Protein AF-0000000070300207 (afdb_homodimer)

Solvent-accessible surface area (backbone atoms only — not comparable to full-atom values): 14681 Å² total; per-residue (Å²): 103,56,65,56,6,30,49,35,5,39,51,18,40,77,71,61,22,46,56,29,7,9,27,32,30,42,92,91,35,78,63,22,69,35,36,18,32,28,73,74,64,21,22,52,63,33,38,12,57,45,43,19,50,44,46,29,17,56,74,70,70,31,36,67,38,61,75,24,34,37,25,26,23,39,48,69,39,56,27,41,45,35,38,40,59,56,20,41,45,52,34,38,36,20,20,29,48,59,66,60,39,40,76,73,62,38,60,44,59,60,53,50,51,44,72,71,40,58,65,90,71,32,93,50,52,60,45,80,48,63,37,79,65,27,45,51,23,55,49,53,50,70,66,46,83,83,68,82,86,115,102,56,66,56,6,32,51,34,5,39,50,17,40,74,71,62,21,46,55,28,7,8,27,32,31,42,92,90,34,79,63,23,70,36,36,18,30,27,73,73,64,20,21,50,61,32,38,12,56,46,43,20,50,44,45,28,16,56,72,70,70,31,36,67,40,61,75,23,35,37,23,26,24,38,51,69,39,55,27,42,44,35,39,41,59,57,20,40,43,52,33,38,35,20,19,28,47,58,66,61,40,39,75,73,62,38,62,45,59,58,52,50,52,45,73,71,40,59,66,90,71,33,92,50,52,61,44,79,49,64,37,80,66,27,47,50,22,54,51,52,49,69,68,46,84,84,69,82,88,116

Foldseek 3Di:
DQVLQQVQLVVQVVVVFHNKWKFKDAPRHTQFIHAACCPVVVNVLRHRLSVRLVSSCVSVVHLAPARMEMEMAEDDAPSSVVSCVSNVHDYYHYHHYQVVCVVVPHNSVLVVVQVVDDQPPHPDHDDDDDPVVVCVVVVVVVPDDPDDDD/DQVLQQVQLVVQVVVVFHNKWKFKDAPRHTQFIHAACCPVVVNVLRGRLSVRLVSSCVSVVHLAPARMEMEMAEDDAPSSVVSCVSNVHDYYHYHHYQVRCVVVPHNSVLVVVQVVDDQPPHPDHDDDDDPVVVCVVVVVVVPDDPDDDD

Sequence (300 aa):
MMREAIRLADESVANGGGPFGAVIVKDGEIIAATSNRVTLDNDPTAHAEVNCIRMACKRLGTFDLSGCTIYTSCEPCPMCLGAIYWARIDRIFYGNNRQDAADIGFDDDFIYQELARPMDNRSTPIIPILQDEALHSFRLWTEKTDKTKYMMREAIRLADESVANGGGPFGAVIVKDGEIIAATSNRVTLDNDPTAHAEVNCIRMACKRLGTFDLSGCTIYTSCEPCPMCLGAIYWARIDRIFYGNNRQDAADIGFDDDFIYQELARPMDNRSTPIIPILQDEALHSFRLWTEKTDKTKY

Organism: Porphyromonas gingivalis (strain ATCC BAA-308 / W83) (NCBI:txid242619)

Secondary structure (DSSP, 8-state):
-HHHHHHHHHHHHHTTS-S-EEEEEETTEEEEEEE--HHHHT-TT--HHHHHHHHHHHHHT-S--TTEEEEEEEPPPHHHHHHHHHHT-SEEEEEE-HHHHHHTT--HHHHHHHHHS-GGGSSS-EEE--HHHHHHHHHHHHH-SS----/-HHHHHHHHHHHHHTTS-S-EEEEEETTEEEEEEE--HHHHT-TT--HHHHHHHHHHHHHT-S--TTEEEEEEEPPPHHHHHHHHHHT--EEEEEE-HHHHHHTT--HHHHHHHHHS-GGGSSS-EEE--HHHHHHHHHHHHH-SS----

Radius of gyration: 18.3 Å; Cα contacts (8 Å, |Δi|>4): 719; chains: 2; bounding box: 42×49×38 Å

pLDDT: mean 97.19, std 2.87, range [84.25, 99.0]

Nearest PDB structures (foldseek):
  1tiy-assembly1_A  TM=9.773E-01  e=4.570E-21  Bacillus subtilis
  2a8n-assembly1_A  TM=8.110E-01  e=1.091E-12  Agrobacterium tumefaciens
  2a8n-assembly1_B  TM=7.945E-01  e=1.021E-12  Agrobacterium tumefaciens
  2b3j-assembly2_D  TM=6.799E-01  e=7.322E-13  Staphylococcus aureus subsp. aureus Mu50
  7cph-assembly1_A  TM=6.737E-01  e=1.091E-12  Bacillus subtilis subsp. subtilis str. 168

InterPro domains:
  IPR002125 Cytidine and deoxycytidylate deaminase domain [PF00383] (1-95)
  IPR002125 Cytidine and deoxycytidylate deaminase domain [PS51747] (1-119)
  IPR016193 Cytidine deaminase-like [SSF53927] (1-146)

Structure (mmCIF, N/CA/C/O backbone):
data_AF-0000000070300207-model_v1
#
loop_
_entity.id
_entity.type
_entity.pdbx_description
1 polymer 'Cytidine/deoxycytidylate deaminase family protein'
#
loop_
_atom_site.group_PDB
_atom_site.id
_atom_site.type_symbol
_atom_site.label_atom_id
_atom_site.label_alt_id
_atom_site.label_comp_id
_atom_site.label_asym_id
_atom_site.label_entity_id
_atom_site.label_seq_id
_atom_site.pdbx_PDB_ins_code
_atom_site.Cartn_x
_atom_site.Cartn_y
_atom_site.Cartn_z
_atom_site.occupancy
_atom_site.B_iso_or_equiv
_atom_site.auth_seq_id
_atom_site.auth_comp_id
_atom_site.auth_asym_id
_atom_site.auth_atom_id
_atom_site.pdbx_PDB_model_num
ATOM 1 N N . MET A 1 1 ? 8.188 -21.609 -7.754 1 97.44 1 MET A N 1
ATOM 2 C CA . MET A 1 1 ? 7.863 -20.438 -6.941 1 97.44 1 MET A CA 1
ATOM 3 C C . MET A 1 1 ? 6.52 -19.859 -7.359 1 97.44 1 MET A C 1
ATOM 5 O O . MET A 1 1 ? 5.621 -19.703 -6.531 1 97.44 1 MET A O 1
ATOM 9 N N . MET A 1 2 ? 6.301 -19.703 -8.711 1 98.69 2 MET A N 1
ATOM 10 C CA . MET A 1 2 ? 5.023 -19.172 -9.18 1 98.69 2 MET A CA 1
ATOM 11 C C . MET A 1 2 ? 3.893 -20.156 -8.883 1 98.69 2 MET A C 1
ATOM 13 O O . MET A 1 2 ? 2.801 -19.75 -8.477 1 98.69 2 MET A O 1
ATOM 17 N N . ARG A 1 3 ? 4.133 -21.375 -9.008 1 98.81 3 ARG A N 1
ATOM 18 C CA . ARG A 1 3 ? 3.098 -22.375 -8.727 1 98.81 3 ARG A CA 1
ATOM 19 C C . ARG A 1 3 ? 2.707 -22.359 -7.254 1 98.81 3 ARG A C 1
ATOM 21 O O . ARG A 1 3 ? 1.547 -22.594 -6.914 1 98.81 3 ARG A O 1
ATOM 28 N N . GLU A 1 4 ? 3.666 -22.062 -6.398 1 98.88 4 GLU A N 1
ATOM 29 C CA . GLU A 1 4 ? 3.338 -21.906 -4.988 1 98.88 4 GLU A CA 1
ATOM 30 C C . GLU A 1 4 ? 2.43 -20.688 -4.77 1 98.88 4 GLU A C 1
ATOM 32 O O . GLU A 1 4 ? 1.479 -20.766 -3.986 1 98.88 4 GLU A O 1
ATOM 37 N N . ALA A 1 5 ? 2.709 -19.562 -5.406 1 98.94 5 ALA A N 1
ATOM 38 C CA . ALA A 1 5 ? 1.847 -18.391 -5.324 1 98.94 5 ALA A CA 1
ATOM 39 C C . ALA A 1 5 ? 0.437 -18.703 -5.812 1 98.94 5 ALA A C 1
ATOM 41 O O . ALA A 1 5 ? -0.548 -18.281 -5.203 1 98.94 5 ALA A O 1
ATOM 42 N N . ILE A 1 6 ? 0.348 -19.469 -6.922 1 98.94 6 ILE A N 1
ATOM 43 C CA . ILE A 1 6 ? -0.941 -19.859 -7.488 1 98.94 6 ILE A CA 1
ATOM 44 C C . ILE A 1 6 ? -1.689 -20.75 -6.512 1 98.94 6 ILE A C 1
ATOM 46 O O . ILE A 1 6 ? -2.887 -20.578 -6.281 1 98.94 6 ILE A O 1
ATOM 50 N N . ARG A 1 7 ? -0.975 -21.703 -5.941 1 98.88 7 ARG A N 1
ATOM 51 C CA . ARG A 1 7 ? -1.585 -22.578 -4.949 1 98.88 7 ARG A CA 1
ATOM 52 C C . ARG A 1 7 ? -2.16 -21.781 -3.785 1 98.88 7 ARG A C 1
ATOM 54 O O . ARG A 1 7 ? -3.273 -22.047 -3.33 1 98.88 7 ARG A O 1
ATOM 61 N N . LEU A 1 8 ? -1.44 -20.844 -3.277 1 98.94 8 LEU A N 1
ATOM 62 C CA . LEU A 1 8 ? -1.883 -20 -2.176 1 98.94 8 LEU A CA 1
ATOM 63 C C . LEU A 1 8 ? -3.115 -19.188 -2.57 1 98.94 8 LEU A C 1
ATOM 65 O O . LEU A 1 8 ? -4.02 -18.984 -1.754 1 98.94 8 LEU A O 1
ATOM 69 N N . ALA A 1 9 ? -3.137 -18.688 -3.803 1 98.94 9 ALA A N 1
ATOM 70 C CA . ALA A 1 9 ? -4.305 -17.969 -4.309 1 98.94 9 ALA A CA 1
ATOM 71 C C . ALA A 1 9 ? -5.539 -18.875 -4.309 1 98.94 9 ALA A C 1
ATOM 73 O O . ALA A 1 9 ? -6.625 -18.453 -3.906 1 98.94 9 ALA A O 1
ATOM 74 N N . ASP A 1 10 ? -5.324 -20.125 -4.762 1 98.81 10 ASP A N 1
ATOM 75 C CA . ASP A 1 10 ? -6.414 -21.094 -4.766 1 98.81 10 ASP A CA 1
ATOM 76 C C . ASP A 1 10 ? -6.934 -21.344 -3.352 1 98.81 10 ASP A C 1
ATOM 78 O O . ASP A 1 10 ? -8.141 -21.312 -3.117 1 98.81 10 ASP A O 1
ATOM 82 N N . GLU A 1 11 ? -6.031 -21.562 -2.455 1 98.81 11 GLU A N 1
ATOM 83 C CA . GLU A 1 11 ? -6.383 -21.828 -1.063 1 98.81 11 GLU A CA 1
ATOM 84 C C . GLU A 1 11 ? -7.078 -20.625 -0.434 1 98.81 11 GLU A C 1
ATOM 86 O O . GLU A 1 11 ? -7.969 -20.781 0.403 1 98.81 11 GLU A O 1
ATOM 91 N N . SER A 1 12 ? -6.633 -19.453 -0.785 1 98.75 12 SER A N 1
ATOM 92 C CA . SER A 1 12 ? -7.242 -18.219 -0.279 1 98.75 12 SER A CA 1
ATOM 93 C C . SER A 1 12 ? -8.734 -18.172 -0.59 1 98.75 12 SER A C 1
ATOM 95 O O . SER A 1 12 ? -9.547 -17.859 0.282 1 98.75 12 SER A O 1
ATOM 97 N N . VAL A 1 13 ? -9.102 -18.5 -1.811 1 98.44 13 VAL A N 1
ATOM 98 C CA . VAL A 1 13 ? -10.5 -18.516 -2.223 1 98.44 13 VAL A CA 1
ATOM 99 C C . VAL A 1 13 ? -11.281 -19.5 -1.362 1 98.44 13 VAL A C 1
ATOM 101 O O . VAL A 1 13 ? -12.367 -19.188 -0.862 1 98.44 13 VAL A O 1
ATOM 104 N N . ALA A 1 14 ? -10.695 -20.609 -1.181 1 97.56 14 ALA A N 1
ATOM 105 C CA . ALA A 1 14 ? -11.344 -21.656 -0.408 1 97.56 14 ALA A CA 1
ATOM 106 C C . ALA A 1 14 ? -11.547 -21.234 1.041 1 97.56 14 ALA A C 1
ATOM 108 O O . ALA A 1 14 ? -12.508 -21.656 1.689 1 97.56 14 ALA A O 1
ATOM 109 N N . ASN A 1 15 ? -10.766 -20.344 1.547 1 97.56 15 ASN A N 1
ATOM 110 C CA . ASN A 1 15 ? -10.766 -20 2.963 1 97.56 15 ASN A CA 1
ATOM 111 C C . ASN A 1 15 ? -11.359 -18.609 3.203 1 97.56 15 ASN A C 1
ATOM 113 O O . ASN A 1 15 ? -11.188 -18.031 4.277 1 97.56 15 ASN A O 1
ATOM 117 N N . GLY A 1 16 ? -11.961 -18.047 2.18 1 97.25 16 GLY A N 1
ATOM 118 C CA . GLY A 1 16 ? -12.727 -16.828 2.391 1 97.25 16 GLY A CA 1
ATOM 119 C C . GLY A 1 16 ? -11.992 -15.578 1.966 1 97.25 16 GLY A C 1
ATOM 120 O O . GLY A 1 16 ? -12.508 -14.469 2.127 1 97.25 16 GLY A O 1
ATOM 121 N N . GLY A 1 17 ? -10.789 -15.734 1.421 1 98.06 17 GLY A N 1
ATOM 122 C CA . GLY A 1 17 ? -10.023 -14.594 0.946 1 98.06 17 GLY A CA 1
ATOM 123 C C . GLY A 1 17 ? -10.141 -14.375 -0.551 1 98.06 17 GLY A C 1
ATOM 124 O O . GLY A 1 17 ? -10.828 -15.133 -1.241 1 98.06 17 GLY A O 1
ATOM 125 N N . GLY A 1 18 ? -9.57 -13.305 -1.059 1 98.19 18 GLY A N 1
ATOM 126 C CA . GLY A 1 18 ? -9.5 -13.055 -2.49 1 98.19 18 GLY A CA 1
ATOM 127 C C . GLY A 1 18 ? -8.547 -13.984 -3.211 1 98.19 18 GLY A C 1
ATOM 128 O O . GLY A 1 18 ? -7.688 -14.609 -2.582 1 98.19 18 GLY A O 1
ATOM 129 N N . PRO A 1 19 ? -8.664 -14.055 -4.512 1 98.81 19 PRO A N 1
ATOM 130 C CA . PRO A 1 19 ? -7.926 -15.039 -5.305 1 98.81 19 PRO A CA 1
ATOM 131 C C . PRO A 1 19 ? -6.516 -14.578 -5.664 1 98.81 19 PRO A C 1
ATOM 133 O O . PRO A 1 19 ? -6.152 -14.555 -6.844 1 98.81 19 PRO A O 1
ATOM 136 N N . PHE A 1 20 ? -5.73 -14.266 -4.734 1 98.94 20 PHE A N 1
ATOM 137 C CA . PHE A 1 20 ? -4.387 -13.742 -4.961 1 98.94 20 PHE A CA 1
ATOM 138 C C . PHE A 1 20 ? -3.398 -14.344 -3.969 1 98.94 20 PHE A C 1
ATOM 140 O O . PHE A 1 20 ? -3.713 -14.5 -2.785 1 98.94 20 PHE A O 1
ATOM 147 N N . GLY A 1 21 ? -2.256 -14.734 -4.402 1 98.94 21 GLY A N 1
ATOM 148 C CA . GLY A 1 21 ? -1.148 -15.242 -3.609 1 98.94 21 GLY A CA 1
ATOM 149 C C . GLY A 1 21 ? 0.194 -14.672 -4.027 1 98.94 21 GLY A C 1
ATOM 150 O O . GLY A 1 21 ? 0.344 -14.18 -5.148 1 98.94 21 GLY A O 1
ATOM 151 N N . ALA A 1 22 ? 1.179 -14.695 -3.107 1 99 22 ALA A N 1
ATOM 152 C CA . ALA A 1 22 ? 2.512 -14.164 -3.385 1 99 22 ALA A CA 1
ATOM 153 C C . ALA A 1 22 ? 3.578 -14.93 -2.605 1 99 22 ALA A C 1
ATOM 155 O O . ALA A 1 22 ? 3.309 -15.453 -1.522 1 99 22 ALA A O 1
ATOM 156 N N . VAL A 1 23 ? 4.75 -14.969 -3.131 1 98.94 23 VAL A N 1
ATOM 157 C CA . VAL A 1 23 ? 5.93 -15.602 -2.549 1 98.94 23 VAL A CA 1
ATOM 158 C C . VAL A 1 23 ? 7.145 -14.695 -2.73 1 98.94 23 VAL A C 1
ATOM 160 O O . VAL A 1 23 ? 7.371 -14.164 -3.816 1 98.94 23 VAL A O 1
ATOM 163 N N . ILE A 1 24 ? 7.875 -14.453 -1.729 1 99 24 ILE A N 1
ATOM 164 C CA . ILE A 1 24 ? 9.141 -13.734 -1.814 1 99 24 ILE A CA 1
ATOM 165 C C . ILE A 1 24 ? 10.297 -14.695 -1.584 1 99 24 ILE A C 1
ATOM 167 O O . ILE A 1 24 ? 10.289 -15.477 -0.625 1 99 24 ILE A O 1
ATOM 171 N N . VAL A 1 25 ? 11.25 -14.641 -2.475 1 98.94 25 VAL A N 1
ATOM 172 C CA . VAL A 1 25 ? 12.383 -15.562 -2.49 1 98.94 25 VAL A CA 1
ATOM 173 C C . VAL A 1 25 ? 13.688 -14.781 -2.4 1 98.94 25 VAL A C 1
ATOM 175 O O . VAL A 1 25 ? 13.82 -13.711 -2.996 1 98.94 25 VAL A O 1
ATOM 178 N N . LYS A 1 26 ? 14.625 -15.297 -1.646 1 98.69 26 LYS A N 1
ATOM 179 C CA . LYS A 1 26 ? 15.992 -14.805 -1.567 1 98.69 26 LYS A CA 1
ATOM 180 C C . LYS A 1 26 ? 17 -15.945 -1.664 1 98.69 26 LYS A C 1
ATOM 182 O O . LYS A 1 26 ? 16.906 -16.922 -0.924 1 98.69 26 LYS A O 1
ATOM 187 N N . ASP A 1 27 ? 17.922 -15.852 -2.578 1 97.38 27 ASP A N 1
ATOM 188 C CA . ASP A 1 27 ? 18.969 -16.859 -2.756 1 97.38 27 ASP A CA 1
ATOM 189 C C . ASP A 1 27 ? 18.375 -18.25 -2.914 1 97.38 27 ASP A C 1
ATOM 191 O O . ASP A 1 27 ? 18.828 -19.203 -2.281 1 97.38 27 ASP A O 1
ATOM 195 N N . GLY A 1 28 ? 17.266 -18.297 -3.613 1 96.88 28 GLY A N 1
ATOM 196 C CA . GLY A 1 28 ? 16.656 -19.578 -3.969 1 96.88 28 GLY A CA 1
ATOM 197 C C . GLY A 1 28 ? 15.758 -20.125 -2.875 1 96.88 28 GLY A C 1
ATOM 198 O O . GLY A 1 28 ? 15.141 -21.188 -3.051 1 96.88 28 GLY A O 1
ATOM 199 N N . GLU A 1 29 ? 15.633 -19.375 -1.794 1 98.38 29 GLU A N 1
ATOM 200 C CA . GLU A 1 29 ? 14.82 -19.844 -0.672 1 98.38 29 GLU A CA 1
ATOM 201 C C . GLU A 1 29 ? 13.586 -18.953 -0.478 1 98.38 29 GLU A C 1
ATOM 203 O O . GLU A 1 29 ? 13.664 -17.734 -0.599 1 98.38 29 GLU A O 1
ATOM 208 N N . ILE A 1 30 ? 12.539 -19.656 -0.127 1 98.81 30 ILE A N 1
ATOM 209 C CA . ILE A 1 30 ? 11.32 -18.906 0.187 1 98.81 30 ILE A CA 1
ATOM 210 C C . ILE A 1 30 ? 11.477 -18.203 1.534 1 98.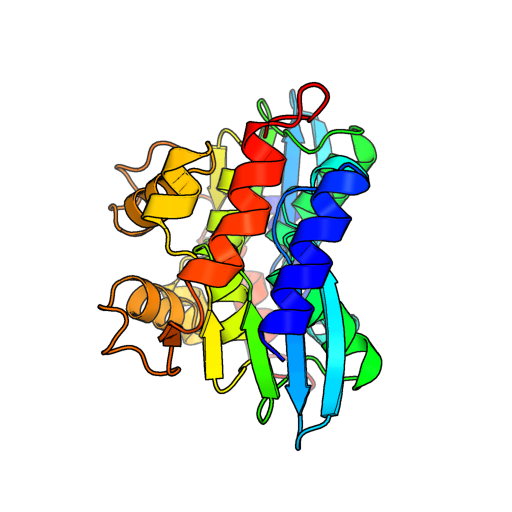81 30 ILE A C 1
ATOM 212 O O . ILE A 1 30 ? 11.711 -18.859 2.555 1 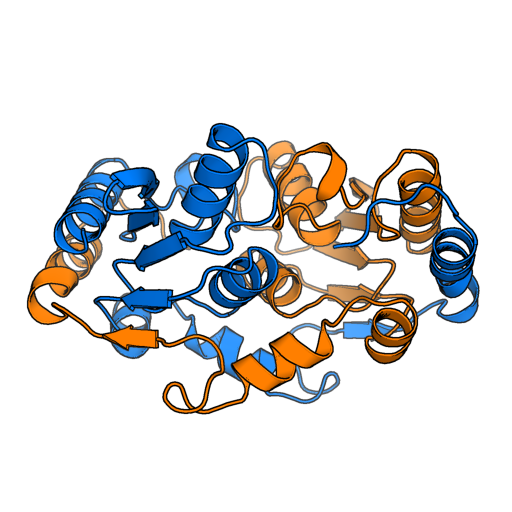98.81 30 ILE A O 1
ATOM 216 N N . ILE A 1 31 ? 11.336 -16.906 1.554 1 98.88 31 ILE A N 1
ATOM 217 C CA . ILE A 1 31 ? 11.406 -16.109 2.771 1 98.88 31 ILE A CA 1
ATOM 218 C C . ILE A 1 31 ? 10.008 -15.922 3.35 1 98.88 31 ILE A C 1
ATOM 220 O O . ILE A 1 31 ? 9.828 -15.945 4.566 1 98.88 31 ILE A O 1
ATOM 224 N N . ALA A 1 32 ? 9.055 -15.758 2.498 1 98.94 32 ALA A N 1
ATOM 225 C CA . ALA A 1 32 ? 7.66 -15.539 2.885 1 98.94 32 ALA A CA 1
ATOM 226 C C . ALA A 1 32 ? 6.707 -16.031 1.798 1 98.94 32 ALA A C 1
ATOM 228 O O . ALA A 1 32 ? 7.043 -16 0.611 1 98.94 32 ALA A O 1
ATOM 229 N N . ALA A 1 33 ? 5.617 -16.469 2.139 1 98.94 33 ALA A N 1
ATOM 230 C CA . ALA A 1 33 ? 4.555 -16.953 1.265 1 98.94 33 ALA A CA 1
ATOM 231 C C . ALA A 1 33 ? 3.188 -16.797 1.924 1 98.94 33 ALA A C 1
ATOM 233 O O . ALA A 1 33 ? 2.967 -17.281 3.035 1 98.94 33 ALA A O 1
ATOM 234 N N . THR A 1 34 ? 2.336 -16.047 1.325 1 98.88 34 THR A N 1
ATOM 235 C CA . THR A 1 34 ? 1.017 -15.82 1.905 1 98.88 34 THR A CA 1
ATOM 236 C C . THR A 1 34 ? 0.036 -15.336 0.843 1 98.88 34 THR A C 1
ATOM 238 O O . THR A 1 34 ? 0.348 -15.344 -0.35 1 98.88 34 THR A O 1
ATOM 241 N N . SER A 1 35 ? -1.191 -15.086 1.254 1 98.88 35 SER A N 1
ATOM 242 C CA . SER A 1 35 ? -2.25 -14.734 0.315 1 98.88 35 SER A CA 1
ATOM 243 C C . SER A 1 35 ? -3.018 -13.5 0.786 1 98.88 35 SER A C 1
ATOM 245 O O . SER A 1 35 ? -2.689 -12.914 1.821 1 98.88 35 SER A O 1
ATOM 247 N N . ASN A 1 36 ? -3.932 -13.062 -0.093 1 98.81 36 ASN A N 1
ATOM 248 C CA . ASN A 1 36 ? -4.848 -11.961 0.181 1 98.81 36 ASN A CA 1
ATOM 249 C C . ASN A 1 36 ? -5.715 -12.242 1.405 1 98.81 36 ASN A C 1
ATOM 251 O O . ASN A 1 36 ? -6.199 -13.359 1.583 1 98.81 36 ASN A O 1
ATOM 255 N N . ARG A 1 37 ? -5.902 -11.227 2.248 1 98.75 37 ARG A N 1
ATOM 256 C CA . ARG A 1 37 ? -6.703 -11.398 3.453 1 98.75 37 ARG A CA 1
ATOM 257 C C . ARG A 1 37 ? -7.586 -10.188 3.705 1 98.75 37 ARG A C 1
ATOM 259 O O . ARG A 1 37 ? -7.949 -9.898 4.848 1 98.75 37 ARG A O 1
ATOM 266 N N . VAL A 1 38 ? -7.953 -9.414 2.742 1 98.69 38 VAL A N 1
ATOM 267 C CA . VAL A 1 38 ? -8.695 -8.164 2.848 1 98.69 38 VAL A CA 1
ATOM 268 C C . VAL A 1 38 ? -9.977 -8.391 3.65 1 98.69 38 VAL A C 1
ATOM 270 O O . VAL A 1 38 ? -10.203 -7.727 4.664 1 98.69 38 VAL A O 1
ATOM 273 N N . THR A 1 39 ? -10.805 -9.367 3.283 1 98.06 39 THR A N 1
ATOM 274 C CA . THR A 1 39 ? -12.102 -9.594 3.92 1 98.06 39 THR A CA 1
ATOM 275 C C . THR A 1 39 ? -11.93 -10.297 5.266 1 98.06 39 THR A C 1
ATOM 277 O O . THR A 1 39 ? -12.703 -10.055 6.199 1 98.06 39 THR A O 1
ATOM 280 N N . LEU A 1 40 ? -10.914 -11.094 5.371 1 98.12 40 LEU A N 1
ATOM 281 C CA . LEU A 1 40 ? -10.688 -11.852 6.598 1 98.12 40 LEU A CA 1
ATOM 282 C C . LEU A 1 40 ? -10.203 -10.945 7.723 1 98.12 40 LEU A C 1
ATOM 284 O O . LEU A 1 40 ? -10.578 -11.133 8.883 1 98.12 40 LEU A O 1
ATOM 288 N N . ASP A 1 41 ? -9.398 -9.93 7.379 1 98.44 41 ASP A N 1
ATOM 289 C CA . ASP A 1 41 ? -8.773 -9.086 8.391 1 98.44 41 ASP A CA 1
ATOM 290 C C . ASP A 1 41 ? -9.445 -7.723 8.461 1 98.44 41 ASP A C 1
ATOM 292 O O . ASP A 1 41 ? -9.062 -6.875 9.273 1 98.44 41 ASP A O 1
ATOM 296 N N . ASN A 1 42 ? -10.469 -7.496 7.629 1 98.44 42 ASN A N 1
ATOM 297 C CA . ASN A 1 42 ? -11.039 -6.16 7.477 1 98.44 42 ASN A CA 1
ATOM 298 C C . ASN A 1 42 ? -9.953 -5.117 7.223 1 98.44 42 ASN A C 1
ATOM 300 O O . ASN A 1 42 ? -9.883 -4.109 7.926 1 98.44 42 ASN A O 1
ATOM 304 N N . ASP A 1 43 ? -9.125 -5.355 6.27 1 98.81 43 ASP A N 1
ATOM 305 C CA . ASP A 1 43 ? -7.988 -4.512 5.926 1 98.81 43 ASP A CA 1
ATOM 306 C C . ASP A 1 43 ? -7.824 -4.402 4.414 1 98.81 43 ASP A C 1
ATOM 308 O O . ASP A 1 43 ? -7.301 -5.316 3.773 1 98.81 43 ASP A O 1
ATOM 312 N N . PRO A 1 44 ? -8.203 -3.295 3.832 1 98.75 44 PRO A N 1
ATOM 313 C CA . PRO A 1 44 ? -8.141 -3.148 2.377 1 98.75 44 PRO A CA 1
ATOM 314 C C . PRO A 1 44 ? -6.707 -3.162 1.845 1 98.75 44 PRO A C 1
ATOM 316 O O . PRO A 1 44 ? -6.5 -3.238 0.631 1 98.75 44 PRO A O 1
ATOM 319 N N . THR A 1 45 ? -5.672 -3.119 2.717 1 98.81 45 THR A N 1
ATOM 320 C CA . THR A 1 45 ? -4.277 -3.146 2.281 1 98.81 45 THR A CA 1
ATOM 321 C C . THR A 1 45 ? -3.723 -4.566 2.336 1 98.81 45 THR A C 1
ATOM 323 O O . THR A 1 45 ? -2.619 -4.824 1.851 1 98.81 45 THR A O 1
ATOM 326 N N . ALA A 1 46 ? -4.504 -5.488 2.84 1 98.81 46 ALA A N 1
ATOM 327 C CA . ALA A 1 46 ? -4.004 -6.844 3.053 1 98.81 46 ALA A CA 1
ATOM 328 C C . ALA A 1 46 ? -4.02 -7.645 1.753 1 98.81 46 ALA A C 1
ATOM 330 O O . ALA A 1 46 ? -4.566 -8.75 1.705 1 98.81 46 ALA A O 1
ATOM 331 N N . HIS A 1 47 ? -3.498 -7.082 0.717 1 98.94 47 HIS A N 1
ATOM 332 C CA . HIS A 1 47 ? -3.229 -7.812 -0.518 1 98.94 47 HIS A CA 1
ATOM 333 C C . HIS A 1 47 ? -2.105 -8.828 -0.326 1 98.94 47 HIS A C 1
ATOM 335 O O . HIS A 1 47 ? -1.3 -8.695 0.6 1 98.94 47 HIS A O 1
ATOM 341 N N . ALA A 1 48 ? -2.061 -9.797 -1.178 1 98.94 48 ALA A N 1
ATOM 342 C CA . ALA A 1 48 ? -1.07 -10.867 -1.068 1 98.94 48 ALA A CA 1
ATOM 343 C C . ALA A 1 48 ? 0.347 -10.297 -1.053 1 98.94 48 ALA A C 1
ATOM 345 O O . ALA A 1 48 ? 1.173 -10.703 -0.23 1 98.94 48 ALA A O 1
ATOM 346 N N . GLU A 1 4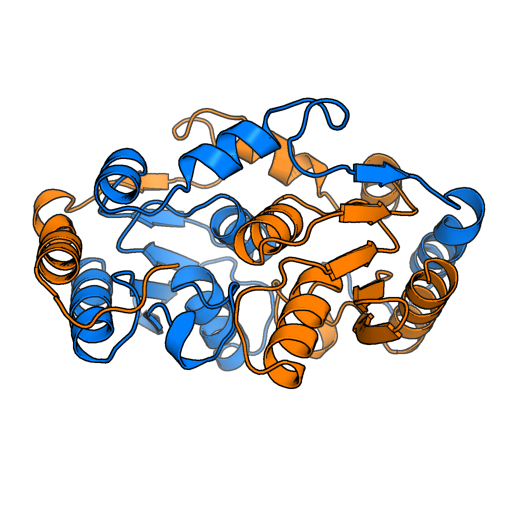9 ? 0.674 -9.328 -1.982 1 98.94 49 GLU A N 1
ATOM 347 C CA . GLU A 1 49 ? 2.012 -8.75 -2.09 1 98.94 49 GLU A CA 1
ATOM 348 C C . GLU A 1 49 ? 2.387 -7.98 -0.828 1 98.94 49 GLU A C 1
ATOM 350 O O . GLU A 1 49 ? 3.49 -8.141 -0.302 1 98.94 49 GLU A O 1
ATOM 355 N N . VAL A 1 50 ? 1.467 -7.133 -0.343 1 98.94 50 VAL A N 1
ATOM 356 C CA . VAL A 1 50 ? 1.711 -6.332 0.853 1 98.94 50 VAL A CA 1
ATOM 357 C C . VAL A 1 50 ? 1.939 -7.25 2.051 1 98.94 50 VAL A C 1
ATOM 359 O O . VAL A 1 50 ? 2.902 -7.074 2.803 1 98.94 50 VAL A O 1
ATOM 362 N N . ASN A 1 51 ? 1.09 -8.242 2.203 1 98.94 51 ASN A N 1
ATOM 363 C CA . ASN A 1 51 ? 1.243 -9.203 3.289 1 98.94 51 ASN A CA 1
ATOM 364 C C . ASN A 1 51 ? 2.586 -9.93 3.213 1 98.94 51 ASN A C 1
ATOM 366 O O . ASN A 1 51 ? 3.246 -10.125 4.234 1 98.94 51 ASN A O 1
ATOM 370 N N . CYS A 1 52 ? 2.918 -10.352 2.068 1 98.94 52 CYS A N 1
ATOM 371 C CA . CYS A 1 52 ? 4.152 -11.102 1.869 1 98.94 52 CYS A CA 1
ATOM 372 C C . CYS A 1 52 ? 5.371 -10.242 2.182 1 98.94 52 CYS A C 1
ATOM 374 O O . CYS A 1 52 ? 6.34 -10.727 2.775 1 98.94 52 CYS A O 1
ATOM 376 N N . ILE A 1 53 ? 5.375 -8.984 1.781 1 98.94 53 ILE A N 1
ATOM 377 C CA . ILE A 1 53 ? 6.453 -8.039 2.068 1 98.94 53 ILE A CA 1
ATOM 378 C C . ILE A 1 53 ? 6.602 -7.871 3.578 1 98.94 53 ILE A C 1
ATOM 380 O O . ILE A 1 53 ? 7.707 -7.965 4.113 1 98.94 53 ILE A O 1
ATOM 384 N N . ARG A 1 54 ? 5.488 -7.645 4.25 1 98.88 54 ARG A N 1
ATOM 385 C CA . ARG A 1 54 ? 5.52 -7.473 5.699 1 98.88 54 ARG A CA 1
ATOM 386 C C . ARG A 1 54 ? 6.09 -8.711 6.387 1 98.88 54 ARG A C 1
ATOM 388 O O . ARG A 1 54 ? 6.906 -8.602 7.301 1 98.88 54 ARG A O 1
ATOM 395 N N . MET A 1 55 ? 5.668 -9.852 5.93 1 98.88 55 MET A N 1
ATOM 396 C CA . MET A 1 55 ? 6.133 -11.117 6.488 1 98.88 55 MET A CA 1
ATOM 397 C C . MET A 1 55 ? 7.629 -11.297 6.258 1 98.88 55 MET A C 1
ATOM 399 O O . MET A 1 55 ? 8.359 -11.703 7.164 1 98.88 55 MET A O 1
ATOM 403 N N . ALA A 1 56 ? 8.117 -11.023 5.078 1 98.94 56 ALA A N 1
ATOM 404 C CA . ALA A 1 56 ? 9.531 -11.172 4.746 1 98.94 56 ALA A CA 1
ATOM 405 C C . ALA A 1 56 ? 10.391 -10.219 5.578 1 98.94 56 ALA A C 1
ATOM 407 O O . ALA A 1 56 ? 11.438 -10.602 6.094 1 98.94 56 ALA A O 1
ATOM 408 N N . CYS A 1 57 ? 9.93 -8.977 5.684 1 98.94 57 CYS A N 1
ATOM 409 C CA . CYS A 1 57 ? 10.656 -7.965 6.445 1 98.94 57 CYS A CA 1
ATOM 410 C C . CYS A 1 57 ? 10.781 -8.375 7.91 1 98.94 57 CYS A C 1
ATOM 412 O O . CYS A 1 57 ? 11.836 -8.203 8.516 1 98.94 57 CYS A O 1
ATOM 414 N N . LYS A 1 58 ? 9.672 -8.875 8.414 1 98.69 58 LYS A N 1
ATOM 415 C CA . LYS A 1 58 ? 9.711 -9.352 9.797 1 98.69 58 LYS A CA 1
ATOM 416 C C . LYS A 1 58 ? 10.711 -10.492 9.961 1 98.69 58 LYS A C 1
ATOM 418 O O . LYS A 1 58 ? 11.492 -10.508 10.914 1 98.69 58 LYS A O 1
ATOM 423 N N . ARG A 1 59 ? 10.695 -11.391 9.109 1 98.56 59 ARG A N 1
ATOM 424 C CA . ARG A 1 59 ? 11.562 -12.562 9.164 1 98.56 59 ARG A CA 1
ATOM 425 C C . ARG A 1 59 ? 13.031 -12.164 9.039 1 98.56 59 ARG A C 1
ATOM 427 O O . ARG A 1 59 ? 13.891 -12.711 9.734 1 98.56 59 ARG A O 1
ATOM 434 N N . LEU A 1 60 ? 13.312 -11.242 8.195 1 98.56 60 LEU A N 1
ATOM 435 C CA . LEU A 1 60 ? 14.695 -10.883 7.898 1 98.56 60 LEU A CA 1
ATOM 436 C C . LEU A 1 60 ? 15.172 -9.773 8.828 1 98.56 60 LEU A C 1
ATOM 438 O O . LEU A 1 60 ? 16.375 -9.492 8.898 1 98.56 60 LEU A O 1
ATOM 442 N N . GLY A 1 61 ? 14.258 -9.117 9.5 1 98.5 61 GLY A N 1
ATOM 443 C CA . GLY A 1 61 ? 14.617 -8.062 10.43 1 98.5 61 GLY A CA 1
ATOM 444 C C . GLY A 1 61 ? 15.078 -6.793 9.742 1 98.5 61 GLY A C 1
ATOM 445 O O . GLY A 1 61 ? 16.031 -6.148 10.188 1 98.5 61 GLY A O 1
ATOM 446 N N . THR A 1 62 ? 14.461 -6.492 8.641 1 98.56 62 THR A N 1
ATOM 447 C CA . THR A 1 62 ? 14.828 -5.312 7.867 1 98.56 62 THR A CA 1
ATOM 448 C C . THR A 1 62 ? 13.641 -4.801 7.062 1 98.56 62 THR A C 1
ATOM 450 O O . THR A 1 62 ? 12.695 -5.547 6.805 1 98.56 62 THR A O 1
ATOM 453 N N . PHE A 1 63 ? 13.641 -3.539 6.691 1 98.62 63 PHE A N 1
ATOM 454 C CA . PHE A 1 63 ? 12.625 -2.977 5.812 1 98.62 63 PHE A CA 1
ATOM 455 C C . PHE A 1 63 ? 13.117 -2.943 4.367 1 98.62 63 PHE A C 1
ATOM 457 O O . PHE A 1 63 ? 12.406 -2.465 3.479 1 98.62 63 PHE A O 1
ATOM 464 N N . ASP A 1 64 ? 14.312 -3.338 4.113 1 98.62 64 ASP A N 1
ATOM 465 C CA . ASP A 1 64 ? 14.961 -3.359 2.809 1 98.62 64 ASP A CA 1
ATOM 466 C C . ASP A 1 64 ? 15.086 -4.785 2.279 1 98.62 64 ASP A C 1
ATOM 468 O O . ASP A 1 64 ? 15.859 -5.586 2.816 1 98.62 64 ASP A O 1
ATOM 472 N N . LEU A 1 65 ? 14.398 -5.105 1.197 1 98.81 65 LEU A N 1
ATOM 473 C CA . LEU A 1 65 ? 14.375 -6.465 0.666 1 98.81 65 LEU A CA 1
ATOM 474 C C . LEU A 1 65 ? 15.211 -6.562 -0.607 1 98.81 65 LEU A C 1
ATOM 476 O O . LEU A 1 65 ? 14.914 -7.379 -1.484 1 98.81 65 LEU A O 1
ATOM 480 N N . SER A 1 66 ? 16.156 -5.645 -0.776 1 98.62 66 SER A N 1
ATOM 481 C CA . SER A 1 66 ? 17.109 -5.781 -1.869 1 98.62 66 SER A CA 1
ATOM 482 C C . SER A 1 66 ? 17.672 -7.199 -1.942 1 98.62 66 SER A C 1
ATOM 484 O O . SER A 1 66 ? 17.969 -7.809 -0.913 1 98.62 66 SER A O 1
ATOM 486 N N . GLY A 1 67 ? 17.781 -7.762 -3.113 1 98.62 67 GLY A N 1
ATOM 487 C CA . GLY A 1 67 ? 18.266 -9.125 -3.293 1 98.62 67 GLY A CA 1
ATOM 488 C C . GLY A 1 67 ? 17.141 -10.141 -3.361 1 98.62 67 GLY A C 1
ATOM 489 O O . GLY A 1 67 ? 17.375 -11.32 -3.643 1 98.62 67 GLY A O 1
ATOM 490 N N . CYS A 1 68 ? 15.898 -9.703 -3.17 1 98.88 68 CYS A N 1
ATOM 491 C CA . CYS A 1 68 ? 14.766 -10.617 -3.184 1 98.88 68 CYS A CA 1
ATOM 492 C C . CYS A 1 68 ? 13.992 -10.516 -4.496 1 98.88 68 CYS A C 1
ATOM 494 O O . CYS A 1 68 ? 14.094 -9.516 -5.203 1 98.88 68 CYS A O 1
ATOM 496 N N . THR A 1 69 ? 13.297 -11.57 -4.832 1 98.94 69 THR A N 1
ATOM 497 C CA . THR A 1 69 ? 12.344 -11.68 -5.93 1 98.94 69 THR A CA 1
ATOM 498 C C . THR A 1 69 ? 10.945 -11.992 -5.402 1 98.94 69 THR A C 1
ATOM 500 O O . THR A 1 69 ? 10.789 -12.812 -4.496 1 98.94 69 THR A O 1
ATOM 503 N N . ILE A 1 70 ? 9.969 -11.336 -5.98 1 98.94 70 ILE A N 1
ATOM 504 C CA . ILE A 1 70 ? 8.602 -11.656 -5.582 1 98.94 70 ILE A CA 1
ATOM 505 C C . ILE A 1 70 ? 7.871 -12.328 -6.742 1 98.94 70 ILE A C 1
ATOM 507 O O . ILE A 1 70 ? 8.016 -11.922 -7.895 1 98.94 70 ILE A O 1
ATOM 511 N N . TYR A 1 71 ? 7.219 -13.406 -6.488 1 98.94 71 TYR A N 1
ATOM 512 C CA . TYR A 1 71 ? 6.27 -14.07 -7.375 1 98.94 71 TYR A CA 1
ATOM 513 C C . TYR A 1 71 ? 4.836 -13.82 -6.926 1 98.94 71 TYR A C 1
ATOM 515 O O . TYR A 1 71 ? 4.461 -14.164 -5.801 1 98.94 71 TYR A O 1
ATOM 523 N N . THR A 1 72 ? 4.078 -13.195 -7.746 1 98.88 72 THR A N 1
ATOM 524 C CA . THR A 1 72 ? 2.691 -12.891 -7.41 1 98.88 72 THR A CA 1
ATOM 525 C C . THR A 1 72 ? 1.742 -13.477 -8.453 1 98.88 72 THR A C 1
ATOM 527 O O . THR A 1 72 ? 2.012 -13.414 -9.656 1 98.88 72 THR A O 1
ATOM 530 N N . SER A 1 73 ? 0.645 -14.055 -8.031 1 98.88 73 SER A N 1
ATOM 531 C CA . SER A 1 73 ? -0.251 -14.797 -8.906 1 98.88 73 SER A CA 1
ATOM 532 C C . SER A 1 73 ? -0.938 -13.875 -9.906 1 98.88 73 SER A C 1
ATOM 534 O O . SER A 1 73 ? -1.521 -14.336 -10.891 1 98.88 73 SER A O 1
ATOM 536 N N . CYS A 1 74 ? -0.909 -12.594 -9.656 1 98.62 74 CYS A N 1
ATOM 537 C CA . CYS A 1 74 ? -1.508 -11.602 -10.531 1 98.62 74 CYS A CA 1
ATOM 538 C C . CYS A 1 74 ? -0.659 -10.336 -10.586 1 98.62 74 CYS A C 1
ATOM 540 O O . CYS A 1 74 ? 0.023 -10 -9.609 1 98.62 74 CYS A O 1
ATOM 542 N N . GLU A 1 75 ? -0.692 -9.625 -11.695 1 97.62 75 GLU A N 1
ATOM 543 C CA . GLU A 1 75 ? -0.013 -8.344 -11.828 1 97.62 75 GLU A CA 1
ATOM 544 C C . GLU A 1 75 ? -0.344 -7.414 -10.664 1 97.62 75 GLU A C 1
ATOM 546 O O . GLU A 1 75 ? -1.516 -7.223 -10.328 1 97.62 75 GLU A O 1
ATOM 551 N N . PRO A 1 76 ? 0.694 -6.887 -10.039 1 97.94 76 PRO A N 1
ATOM 552 C CA . PRO A 1 76 ? 0.436 -6.047 -8.867 1 97.94 76 PRO A CA 1
ATOM 553 C C . PRO A 1 76 ? -0.378 -4.797 -9.203 1 97.94 76 PRO A C 1
ATOM 555 O O . PRO A 1 76 ? -0.143 -4.16 -10.234 1 97.94 76 PRO A O 1
ATOM 558 N N . CYS A 1 77 ? -1.366 -4.461 -8.359 1 97.5 77 CYS A N 1
ATOM 559 C CA . CYS A 1 77 ? -2.039 -3.17 -8.461 1 97.5 77 CYS A CA 1
ATOM 560 C C . CYS A 1 77 ? -1.096 -2.031 -8.094 1 97.5 77 CYS A C 1
ATOM 562 O O . CYS A 1 77 ? -0.002 -2.27 -7.578 1 97.5 77 CYS A O 1
ATOM 564 N N . PRO A 1 78 ? -1.47 -0.794 -8.297 1 96.81 78 PRO A N 1
ATOM 565 C CA . PRO A 1 78 ? -0.574 0.325 -8 1 96.81 78 PRO A CA 1
ATOM 566 C C . PRO A 1 78 ? -0.135 0.355 -6.539 1 96.81 78 PRO A C 1
ATOM 568 O O . PRO A 1 78 ? 1.017 0.685 -6.242 1 96.81 78 PRO A O 1
ATOM 571 N N . MET A 1 79 ? -1.015 0.031 -5.609 1 98.12 79 MET A N 1
ATOM 572 C CA . MET A 1 79 ? -0.646 -0.03 -4.195 1 98.12 79 MET A CA 1
ATOM 573 C C . MET A 1 79 ? 0.489 -1.023 -3.973 1 98.12 79 MET A C 1
ATOM 575 O O . MET A 1 79 ? 1.492 -0.693 -3.338 1 98.12 79 MET A O 1
ATOM 579 N N . CYS A 1 80 ? 0.314 -2.186 -4.488 1 98.62 80 CYS A N 1
ATOM 580 C CA . CYS A 1 80 ? 1.278 -3.258 -4.273 1 98.62 80 CYS A CA 1
ATOM 581 C C . CYS A 1 80 ? 2.59 -2.967 -4.992 1 98.62 80 CYS A C 1
ATOM 583 O O . CYS A 1 80 ? 3.664 -3.312 -4.496 1 98.62 80 CYS A O 1
ATOM 585 N N . LEU A 1 81 ? 2.469 -2.428 -6.184 1 97.81 81 LEU A N 1
ATOM 586 C CA . LEU A 1 81 ? 3.689 -2.061 -6.895 1 97.81 81 LEU A CA 1
ATOM 587 C C . LEU A 1 81 ? 4.465 -0.994 -6.129 1 97.81 81 LEU A C 1
ATOM 589 O O . LEU A 1 81 ? 5.691 -1.058 -6.039 1 97.81 81 LEU A O 1
ATOM 593 N N . GLY A 1 82 ? 3.75 0.025 -5.637 1 97.69 82 GLY A N 1
ATOM 594 C CA . GLY A 1 82 ? 4.398 0.988 -4.762 1 97.69 82 GLY A CA 1
ATOM 595 C C . GLY A 1 82 ? 5.105 0.343 -3.584 1 97.69 82 GLY A C 1
ATOM 596 O O . GLY A 1 82 ? 6.246 0.692 -3.27 1 97.69 82 GLY A O 1
ATOM 597 N N . ALA A 1 83 ? 4.438 -0.626 -2.92 1 98.75 83 ALA A N 1
ATOM 598 C CA . ALA A 1 83 ? 5.023 -1.348 -1.792 1 98.75 83 ALA A CA 1
ATOM 599 C C . ALA A 1 83 ? 6.305 -2.068 -2.205 1 98.75 83 ALA A C 1
ATOM 601 O O . ALA A 1 83 ? 7.285 -2.072 -1.461 1 98.75 83 ALA A O 1
ATOM 602 N N . ILE A 1 84 ? 6.273 -2.672 -3.352 1 98.69 84 ILE A N 1
ATOM 603 C CA . ILE A 1 84 ? 7.414 -3.42 -3.871 1 98.69 84 ILE A CA 1
ATOM 604 C C . ILE A 1 84 ? 8.594 -2.477 -4.082 1 98.69 84 ILE A C 1
ATOM 606 O O . ILE A 1 84 ? 9.734 -2.809 -3.732 1 98.69 84 ILE A O 1
ATOM 610 N N . TYR A 1 85 ? 8.336 -1.278 -4.656 1 97.94 85 TYR A N 1
ATOM 611 C CA . TYR A 1 85 ? 9.398 -0.299 -4.855 1 97.94 85 TYR A CA 1
ATOM 612 C C . TYR A 1 85 ? 9.953 0.189 -3.523 1 97.94 85 TYR A C 1
ATOM 614 O O . TYR A 1 85 ? 11.172 0.304 -3.352 1 97.94 85 TYR A O 1
ATOM 622 N N . TRP A 1 86 ? 9.086 0.443 -2.557 1 98.25 86 TRP A N 1
ATOM 623 C CA . TRP A 1 86 ? 9.539 0.903 -1.248 1 98.25 86 TRP A CA 1
ATOM 624 C C . TRP A 1 86 ? 10.367 -0.171 -0.55 1 98.25 86 TRP A C 1
ATOM 626 O O . TRP A 1 86 ? 11.281 0.141 0.209 1 98.25 86 TRP A O 1
ATOM 636 N N . ALA A 1 87 ? 10.055 -1.447 -0.845 1 98.62 87 ALA A N 1
ATOM 637 C CA . ALA A 1 87 ? 10.758 -2.572 -0.232 1 98.62 87 ALA A CA 1
ATOM 638 C C . ALA A 1 87 ? 12.062 -2.869 -0.966 1 98.62 87 ALA A C 1
ATOM 640 O O . ALA A 1 87 ? 12.867 -3.684 -0.508 1 98.62 87 ALA A O 1
ATOM 641 N N . ARG A 1 88 ? 12.25 -2.299 -2.145 1 98 88 ARG A N 1
ATOM 642 C CA . ARG A 1 88 ? 13.453 -2.4 -2.963 1 98 88 ARG A CA 1
ATOM 643 C C . ARG A 1 88 ? 13.625 -3.814 -3.506 1 98 88 ARG A C 1
ATOM 645 O O . ARG A 1 88 ? 14.75 -4.305 -3.629 1 98 88 ARG A O 1
ATOM 652 N N . ILE A 1 89 ? 12.531 -4.5 -3.758 1 98.75 89 ILE A N 1
ATOM 653 C CA . ILE A 1 89 ? 12.586 -5.832 -4.348 1 98.75 89 ILE A CA 1
ATOM 654 C C . ILE A 1 89 ? 13.164 -5.75 -5.758 1 98.75 89 ILE A C 1
ATOM 656 O O . ILE A 1 89 ? 12.828 -4.844 -6.523 1 98.75 89 ILE A O 1
ATOM 660 N N . ASP A 1 90 ? 13.93 -6.723 -6.184 1 98.38 90 ASP A N 1
ATOM 661 C CA . ASP A 1 90 ? 14.766 -6.637 -7.379 1 98.38 90 ASP A CA 1
ATOM 662 C C . ASP A 1 90 ? 13.977 -7.039 -8.625 1 98.38 90 ASP A C 1
ATOM 664 O O . ASP A 1 90 ? 14.297 -6.609 -9.734 1 98.38 90 ASP A O 1
ATOM 668 N N . ARG A 1 91 ? 13.047 -7.996 -8.375 1 98.31 91 ARG A N 1
ATOM 669 C CA . ARG A 1 91 ? 12.383 -8.578 -9.531 1 98.31 91 ARG A CA 1
ATOM 670 C C . ARG A 1 91 ? 10.969 -9.031 -9.18 1 98.31 91 ARG A C 1
ATOM 672 O O . ARG A 1 91 ? 10.727 -9.547 -8.086 1 98.31 91 ARG A O 1
ATOM 679 N N . ILE A 1 92 ? 10.141 -8.914 -10.195 1 98.75 92 ILE A N 1
ATOM 680 C CA . ILE A 1 92 ? 8.742 -9.297 -10.047 1 98.75 92 ILE A CA 1
ATOM 681 C C . ILE A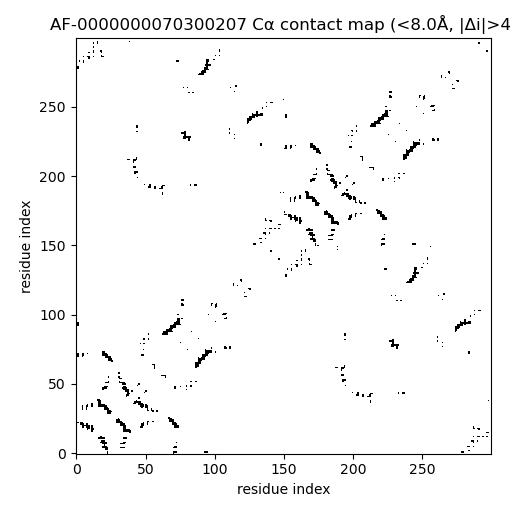 1 92 ? 8.359 -10.289 -11.148 1 98.75 92 ILE A C 1
ATOM 683 O O . ILE A 1 92 ? 8.539 -10.008 -12.336 1 98.75 92 ILE A O 1
ATOM 687 N N . PHE A 1 93 ? 7.867 -11.414 -10.789 1 98.81 93 PHE A N 1
ATOM 688 C CA . PHE A 1 93 ? 7.168 -12.328 -11.688 1 98.81 93 PHE A CA 1
ATOM 689 C C . PHE A 1 93 ? 5.68 -12.367 -11.367 1 98.81 93 PHE A C 1
ATOM 691 O O . PHE A 1 93 ? 5.289 -12.359 -10.195 1 98.81 93 PHE A O 1
ATOM 698 N N . TYR A 1 94 ? 4.879 -12.422 -12.398 1 98.69 94 TYR A N 1
ATOM 699 C CA . TYR A 1 94 ? 3.447 -12.469 -12.109 1 98.69 94 TYR A CA 1
ATOM 700 C C . TYR A 1 94 ? 2.732 -13.414 -13.07 1 98.69 94 TYR A C 1
ATOM 702 O O . TYR A 1 94 ? 3.23 -13.703 -14.156 1 98.69 94 TYR A O 1
ATOM 710 N N . GLY A 1 95 ? 1.539 -13.883 -12.68 1 98.62 95 GLY A N 1
ATOM 711 C CA . GLY A 1 95 ? 0.707 -14.781 -13.469 1 98.62 95 GLY A CA 1
ATOM 712 C C . GLY A 1 95 ? -0.352 -14.055 -14.281 1 98.62 95 GLY A C 1
ATOM 713 O O . GLY A 1 95 ? -0.082 -13.586 -15.391 1 98.62 95 GLY A O 1
ATOM 714 N N . ASN A 1 96 ? -1.531 -13.828 -13.719 1 98.44 96 ASN A N 1
ATOM 715 C CA . ASN A 1 96 ? -2.637 -13.125 -14.367 1 98.44 96 ASN A CA 1
ATOM 716 C C . ASN A 1 96 ? -2.311 -11.656 -14.602 1 98.44 96 ASN A C 1
ATOM 718 O O . ASN A 1 96 ? -1.493 -11.078 -13.883 1 98.44 96 ASN A O 1
ATOM 722 N N . ASN A 1 97 ? -2.943 -11.039 -15.625 1 96.38 97 ASN A N 1
ATOM 723 C CA . ASN A 1 97 ? -2.73 -9.617 -15.875 1 96.38 97 ASN A CA 1
ATOM 724 C C . ASN A 1 97 ? -3.91 -8.773 -15.391 1 96.38 97 ASN A C 1
ATOM 726 O O . ASN A 1 97 ? -4.875 -9.312 -14.844 1 96.38 97 ASN A O 1
ATOM 730 N N . ARG A 1 98 ? -3.773 -7.508 -15.508 1 93.75 98 ARG A N 1
ATOM 731 C CA . ARG A 1 98 ? -4.754 -6.555 -15 1 93.75 98 ARG A CA 1
ATOM 732 C C . ARG A 1 98 ? -6.121 -6.785 -15.641 1 93.75 98 ARG A C 1
ATOM 734 O O . ARG A 1 98 ? -7.152 -6.594 -14.992 1 93.75 98 ARG A O 1
ATOM 741 N N . GLN A 1 99 ? -6.129 -7.059 -16.922 1 94.56 99 GLN A N 1
ATOM 742 C CA . GLN A 1 99 ? -7.391 -7.32 -17.609 1 94.56 99 GLN A CA 1
ATOM 743 C C . GLN A 1 99 ? -8.078 -8.555 -17.031 1 94.56 99 GLN A C 1
ATOM 745 O O . GLN A 1 99 ? -9.297 -8.562 -16.859 1 94.56 99 GLN A O 1
ATOM 750 N N . ASP A 1 100 ? -7.305 -9.609 -16.812 1 96.94 100 ASP A N 1
ATOM 751 C CA . ASP A 1 100 ? -7.859 -10.789 -16.172 1 96.94 100 ASP A CA 1
ATOM 752 C C . ASP A 1 100 ? -8.539 -10.43 -14.852 1 96.94 100 ASP A C 1
ATOM 754 O O . ASP A 1 100 ? -9.641 -10.906 -14.562 1 96.94 100 ASP A O 1
ATOM 758 N N . ALA A 1 101 ? -7.84 -9.617 -14.023 1 97 101 ALA A N 1
ATOM 759 C CA . ALA A 1 101 ? -8.367 -9.203 -12.727 1 97 101 ALA A CA 1
ATOM 760 C C . ALA A 1 101 ? -9.656 -8.406 -12.883 1 97 101 ALA A C 1
ATOM 762 O O . ALA A 1 101 ? -10.617 -8.609 -12.133 1 97 101 ALA A O 1
ATOM 763 N N . ALA A 1 102 ? -9.703 -7.48 -13.812 1 95.19 102 ALA A N 1
ATOM 764 C CA . ALA A 1 102 ? -10.891 -6.676 -14.078 1 95.19 102 ALA A CA 1
ATOM 765 C C . ALA A 1 102 ? -12.078 -7.555 -14.453 1 95.19 102 ALA A C 1
ATOM 767 O O . ALA A 1 102 ? -13.211 -7.277 -14.055 1 95.19 102 ALA A O 1
ATOM 768 N N . ASP A 1 103 ? -11.852 -8.562 -15.203 1 95.69 103 ASP A N 1
ATOM 769 C CA . ASP A 1 103 ? -12.898 -9.461 -15.688 1 95.69 103 ASP A CA 1
ATOM 770 C C . ASP A 1 103 ? -13.602 -10.164 -14.531 1 95.69 103 ASP A C 1
ATOM 772 O O . ASP A 1 103 ? -14.75 -10.594 -14.664 1 95.69 103 ASP A O 1
ATOM 776 N N . ILE A 1 104 ? -12.898 -10.273 -13.445 1 96.19 104 ILE A N 1
ATOM 777 C CA . ILE A 1 104 ? -13.531 -10.969 -12.328 1 96.19 104 ILE A CA 1
ATOM 778 C C . ILE A 1 104 ? -13.891 -9.961 -11.234 1 96.19 104 ILE A C 1
ATOM 780 O O . ILE A 1 104 ? -14.141 -10.336 -10.094 1 96.19 104 ILE A O 1
ATOM 784 N N . GLY A 1 105 ? -13.82 -8.719 -11.445 1 95 105 GLY A N 1
ATOM 785 C CA . GLY A 1 105 ? -14.43 -7.73 -10.57 1 95 105 GLY A CA 1
ATOM 786 C C . GLY A 1 105 ? -13.414 -6.922 -9.781 1 95 105 GLY A C 1
ATOM 787 O O . GLY A 1 105 ? -13.781 -6.152 -8.891 1 95 105 GLY A O 1
ATOM 788 N N . PHE A 1 106 ? -12.109 -7.078 -10.031 1 94.19 106 PHE A N 1
ATOM 789 C CA . PHE A 1 106 ? -11.086 -6.281 -9.367 1 94.19 106 PHE A CA 1
ATOM 790 C C . PHE A 1 106 ? -10.562 -5.188 -10.289 1 94.19 106 PHE A C 1
ATOM 792 O O . PHE A 1 106 ? -9.93 -5.477 -11.305 1 94.19 106 PHE A O 1
ATOM 799 N N . ASP A 1 107 ? -10.797 -4.047 -9.859 1 87.38 107 ASP A N 1
ATOM 800 C CA . ASP A 1 107 ? -10.578 -2.951 -10.805 1 87.38 107 ASP A CA 1
ATOM 801 C C 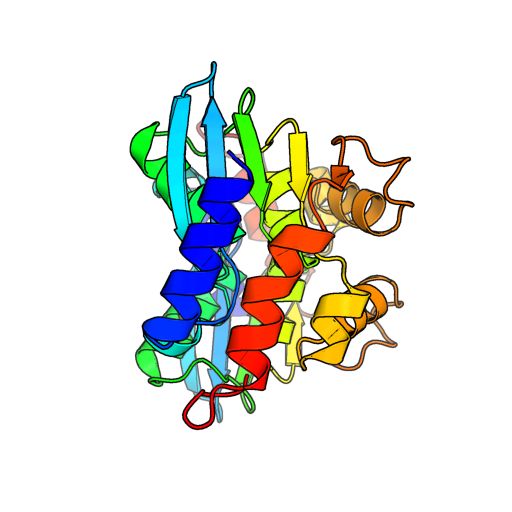. ASP A 1 107 ? -9.25 -2.242 -10.523 1 87.38 107 ASP A C 1
ATOM 803 O O . ASP A 1 107 ? -9.227 -1.035 -10.273 1 87.38 107 ASP A O 1
ATOM 807 N N . ASP A 1 108 ? -8.25 -2.912 -10.672 1 90.38 108 ASP A N 1
ATOM 808 C CA . ASP A 1 108 ? -6.902 -2.346 -10.602 1 90.38 108 ASP A CA 1
ATOM 809 C C . ASP A 1 108 ? -6.715 -1.238 -11.633 1 90.38 108 ASP A C 1
ATOM 811 O O . ASP A 1 108 ? -6.039 -0.243 -11.367 1 90.38 108 ASP A O 1
ATOM 815 N N . ASP A 1 109 ? -7.344 -1.443 -12.719 1 88.56 109 ASP A N 1
ATOM 816 C CA . ASP A 1 109 ? -7.207 -0.501 -13.82 1 88.56 109 ASP A CA 1
ATOM 817 C C . ASP A 1 109 ? -7.742 0.877 -13.438 1 88.56 109 ASP A C 1
ATOM 819 O O . ASP A 1 109 ? -7.176 1.899 -13.836 1 88.56 109 ASP A O 1
ATO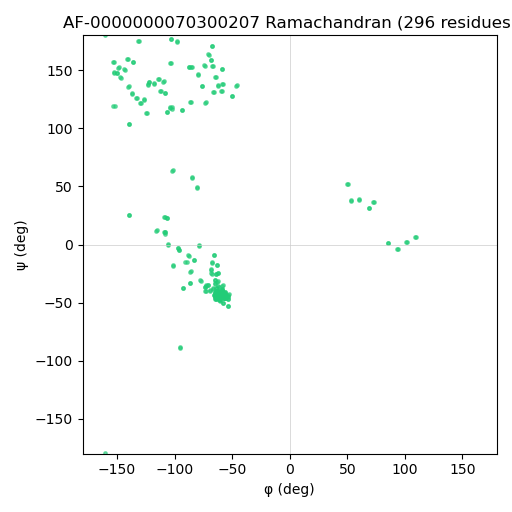M 823 N N . PHE A 1 110 ? -8.836 0.877 -12.742 1 91.31 110 PHE A N 1
ATOM 824 C CA . PHE A 1 110 ? -9.398 2.135 -12.266 1 91.31 110 PHE A CA 1
ATOM 825 C C . PHE A 1 110 ? -8.352 2.943 -11.508 1 91.31 110 PHE A C 1
ATOM 827 O O . PHE A 1 110 ? -8.203 4.145 -11.742 1 91.31 110 PHE A O 1
ATOM 834 N N . ILE A 1 111 ? -7.574 2.299 -10.664 1 93.62 111 ILE A N 1
ATOM 835 C CA . ILE A 1 111 ? -6.605 2.99 -9.82 1 93.62 111 ILE A CA 1
ATOM 836 C C . ILE A 1 111 ? -5.422 3.453 -10.672 1 93.62 111 ILE A C 1
ATOM 838 O O . ILE A 1 111 ? -4.922 4.566 -10.492 1 93.62 111 ILE A O 1
ATOM 842 N N . TYR A 1 112 ? -4.996 2.633 -11.594 1 91.06 112 TYR A N 1
ATOM 843 C CA . TYR A 1 112 ? -3.959 3.059 -12.531 1 91.06 112 TYR A CA 1
ATOM 844 C C . TYR A 1 112 ? -4.363 4.34 -13.25 1 91.06 112 TYR A C 1
ATOM 846 O O . TYR A 1 112 ? -3.559 5.266 -13.383 1 91.06 112 TYR A O 1
ATOM 854 N N . GLN A 1 113 ? -5.555 4.348 -13.68 1 91.38 113 GLN A N 1
ATOM 855 C CA . GLN A 1 113 ? -6.055 5.512 -14.406 1 91.38 113 GLN A CA 1
ATOM 856 C C . GLN A 1 113 ? -6.105 6.742 -13.5 1 91.38 113 GLN A C 1
ATOM 858 O O . GLN A 1 113 ? -5.734 7.844 -13.922 1 91.38 113 GLN A O 1
ATOM 863 N N . GLU A 1 114 ? -6.562 6.543 -12.359 1 93.56 114 GLU A N 1
ATOM 864 C CA . GLU A 1 114 ? -6.637 7.656 -11.422 1 93.56 114 GLU A CA 1
ATOM 865 C C . GLU A 1 114 ? -5.254 8.234 -11.133 1 93.56 114 GLU A C 1
ATOM 867 O O . GLU A 1 114 ? -5.074 9.453 -11.117 1 93.56 114 GLU A O 1
ATOM 872 N N . LEU A 1 115 ? -4.293 7.344 -10.945 1 91.62 115 LEU A N 1
ATOM 873 C CA . LEU A 1 115 ? -2.947 7.789 -10.602 1 91.62 115 LEU A CA 1
ATOM 874 C C . LEU A 1 115 ? -2.303 8.516 -11.773 1 91.62 115 LEU A C 1
ATOM 876 O O . LEU A 1 115 ? -1.373 9.305 -11.586 1 91.62 115 LEU A O 1
ATOM 880 N N . ALA A 1 116 ? -2.797 8.266 -12.938 1 89.44 116 ALA A N 1
ATOM 881 C CA . ALA A 1 116 ? -2.242 8.875 -14.141 1 89.44 116 ALA A CA 1
ATOM 882 C C . ALA A 1 116 ? -2.904 10.227 -14.43 1 89.44 116 ALA A C 1
ATOM 884 O O . ALA A 1 116 ? -2.408 11.008 -15.242 1 89.44 116 ALA A O 1
ATOM 885 N N . ARG A 1 117 ? -3.959 10.539 -13.703 1 90.62 117 ARG A N 1
ATOM 886 C CA . ARG A 1 117 ? -4.688 11.781 -13.914 1 90.62 117 ARG A CA 1
ATOM 887 C C . ARG A 1 117 ? -4.078 12.914 -13.094 1 90.62 117 ARG A C 1
ATOM 889 O O . ARG A 1 117 ? -3.5 12.68 -12.031 1 90.62 117 ARG A O 1
ATOM 896 N N . PRO A 1 118 ? -4.297 14.211 -13.664 1 88.19 118 PRO A N 1
ATOM 897 C CA . PRO A 1 118 ? -3.992 15.344 -12.781 1 88.19 118 PRO A CA 1
ATOM 898 C C . PRO A 1 118 ? -4.801 15.328 -11.492 1 88.19 118 PRO A C 1
ATOM 900 O O . PRO A 1 118 ? -5.938 14.852 -11.477 1 88.19 118 PRO A O 1
ATOM 903 N N . MET A 1 119 ? -4.207 15.898 -10.43 1 84.38 119 MET A N 1
ATOM 904 C CA . MET A 1 119 ? -4.785 15.828 -9.094 1 84.38 119 MET A CA 1
ATOM 905 C C . MET A 1 119 ? -6.203 16.391 -9.078 1 84.38 119 MET A C 1
ATOM 907 O O . MET A 1 119 ? -7.086 15.828 -8.414 1 84.38 119 MET A O 1
ATOM 911 N N . ASP A 1 120 ? -6.398 17.453 -9.773 1 86.56 120 ASP A N 1
ATOM 912 C CA . ASP A 1 120 ? -7.68 18.141 -9.734 1 86.56 120 ASP A CA 1
ATOM 913 C C . ASP A 1 120 ? -8.719 17.438 -10.594 1 86.56 120 ASP A C 1
ATOM 915 O O . ASP A 1 120 ? -9.891 17.797 -10.594 1 86.56 120 ASP A O 1
ATOM 919 N N . ASN A 1 121 ? -8.391 16.312 -11.297 1 90.25 121 ASN A N 1
ATOM 920 C CA . ASN A 1 121 ? -9.312 15.586 -12.164 1 90.25 121 ASN A CA 1
ATOM 921 C C . ASN A 1 121 ? -9.562 14.172 -11.641 1 90.25 121 ASN A C 1
ATOM 923 O O . ASN A 1 121 ? -10.133 13.336 -12.352 1 90.25 121 ASN A O 1
ATOM 927 N N . ARG A 1 122 ? -9.133 14 -10.492 1 93.12 122 ARG A N 1
ATOM 928 C CA . ARG A 1 122 ? -9.328 12.68 -9.906 1 93.12 122 ARG A CA 1
ATOM 929 C C . ARG A 1 122 ? -10.711 12.57 -9.258 1 93.12 122 ARG A C 1
ATOM 931 O O . ARG A 1 122 ? -11.32 13.586 -8.914 1 93.12 122 ARG A O 1
ATOM 938 N N . SER A 1 123 ? -11.219 11.297 -9.203 1 93.88 123 SER A N 1
ATOM 939 C CA . SER A 1 123 ? -12.562 11.047 -8.695 1 93.88 123 SER A CA 1
ATOM 940 C C . SER A 1 123 ? -12.672 11.422 -7.223 1 93.88 123 SER A C 1
ATOM 942 O O . SER A 1 123 ? -13.711 11.938 -6.789 1 93.88 123 SER A O 1
ATOM 944 N N . THR A 1 124 ? -11.656 11.078 -6.434 1 95.81 124 THR A N 1
ATOM 945 C CA . THR A 1 124 ? -11.578 11.477 -5.035 1 95.81 124 THR A CA 1
ATOM 946 C C . THR A 1 124 ? -10.938 12.859 -4.906 1 95.81 124 THR A C 1
ATOM 948 O O . THR A 1 124 ? -9.82 13.078 -5.363 1 95.81 124 THR A O 1
ATOM 951 N N . PRO A 1 125 ? -11.664 13.805 -4.285 1 97.12 125 PRO A N 1
ATOM 952 C CA . PRO A 1 125 ? -11.047 15.125 -4.102 1 97.12 125 PRO A CA 1
ATOM 953 C C . PRO A 1 125 ? -9.75 15.062 -3.293 1 97.12 125 PRO A C 1
ATOM 955 O O . PRO A 1 125 ? -9.703 14.414 -2.246 1 97.12 125 PRO A O 1
ATOM 958 N N . ILE A 1 126 ? -8.766 15.672 -3.738 1 97.19 126 ILE A N 1
ATOM 959 C CA . ILE A 1 126 ? -7.461 15.812 -3.102 1 97.19 126 ILE A CA 1
ATOM 960 C C . ILE A 1 126 ? -7.109 17.297 -2.971 1 97.19 126 ILE A C 1
ATOM 962 O O . ILE A 1 126 ? -6.867 17.969 -3.973 1 97.19 126 ILE A O 1
ATOM 966 N N . ILE A 1 127 ? -7.027 17.844 -1.749 1 97.56 127 ILE A N 1
ATOM 967 C CA . ILE A 1 127 ? -7.004 19.281 -1.524 1 97.56 127 ILE A CA 1
ATOM 968 C C . ILE A 1 127 ? -5.84 19.641 -0.607 1 97.56 127 ILE A C 1
ATOM 970 O O . ILE A 1 127 ? -5.773 19.172 0.533 1 97.56 127 ILE A O 1
ATOM 974 N N . PRO A 1 128 ? -4.902 20.516 -1.063 1 97.69 128 PRO A N 1
ATOM 975 C CA . PRO A 1 128 ? -3.824 20.969 -0.184 1 97.69 128 PRO A CA 1
ATOM 976 C C . PRO A 1 128 ? -4.293 22.016 0.833 1 97.69 128 PRO A C 1
ATOM 978 O O . PRO A 1 128 ? -5.102 22.891 0.503 1 97.69 128 PRO A O 1
ATOM 981 N N . ILE A 1 129 ? -3.826 21.812 2.07 1 98.56 129 ILE A N 1
ATOM 982 C CA . ILE A 1 129 ? -4.125 22.797 3.1 1 98.56 129 ILE A CA 1
ATOM 983 C C . ILE A 1 129 ? -2.965 22.891 4.09 1 98.56 129 ILE A C 1
ATOM 985 O O . ILE A 1 129 ? -2.275 21.891 4.332 1 98.56 129 ILE A O 1
ATOM 989 N N . LEU A 1 130 ? -2.646 24.047 4.602 1 98.56 130 LEU A N 1
ATOM 990 C CA . LEU A 1 130 ? -1.724 24.312 5.699 1 98.56 130 LEU A CA 1
ATOM 991 C C . LEU A 1 130 ? -0.32 23.812 5.359 1 98.56 130 LEU A C 1
ATOM 993 O O . LEU A 1 130 ? 0.357 23.219 6.199 1 98.56 130 LEU A O 1
ATOM 997 N N . GLN A 1 131 ? 0.096 23.984 4.098 1 98.06 131 GLN A N 1
ATOM 998 C CA . GLN A 1 131 ? 1.429 23.578 3.666 1 98.06 131 GLN A CA 1
ATOM 999 C C . GLN A 1 131 ? 2.51 24.234 4.516 1 98.06 131 GLN A C 1
ATOM 1001 O O . GLN A 1 131 ? 3.471 23.578 4.926 1 98.06 131 GLN A O 1
ATOM 1006 N N . ASP A 1 132 ? 2.373 25.531 4.809 1 98.25 132 ASP A N 1
ATOM 1007 C CA . ASP A 1 132 ? 3.371 26.266 5.57 1 98.25 132 ASP A CA 1
ATOM 1008 C C . ASP A 1 132 ? 3.59 25.641 6.945 1 98.25 132 ASP A C 1
ATOM 1010 O O . ASP A 1 132 ? 4.723 25.562 7.426 1 98.25 132 ASP A O 1
ATOM 1014 N N . GLU A 1 133 ? 2.529 25.234 7.574 1 98.75 133 GLU A N 1
ATOM 1015 C CA . GLU A 1 133 ? 2.635 24.609 8.891 1 98.75 133 GLU A CA 1
ATOM 1016 C C . GLU A 1 133 ? 3.201 23.188 8.781 1 98.75 133 GLU A C 1
ATOM 1018 O O . GLU A 1 133 ? 3.973 22.766 9.641 1 98.75 133 GLU A O 1
ATOM 1023 N N . ALA A 1 134 ? 2.818 22.516 7.738 1 98.75 134 ALA A N 1
ATOM 1024 C CA . ALA A 1 134 ? 3.215 21.125 7.578 1 98.75 134 ALA A CA 1
ATOM 1025 C C . ALA A 1 134 ? 4.719 21 7.352 1 98.75 134 ALA A C 1
ATOM 1027 O O . ALA A 1 134 ? 5.32 19.984 7.676 1 98.75 134 ALA A O 1
ATOM 1028 N N . LEU A 1 135 ? 5.363 22.031 6.824 1 98.62 135 LEU A N 1
ATOM 1029 C CA . LEU A 1 135 ? 6.793 22.016 6.531 1 98.62 135 LEU A CA 1
ATOM 1030 C C . LEU A 1 135 ? 7.609 21.844 7.809 1 98.62 135 LEU A C 1
ATOM 1032 O O . LEU A 1 135 ? 8.781 21.453 7.754 1 98.62 135 LEU A O 1
ATOM 1036 N N . HIS A 1 136 ? 7.039 22.078 8.914 1 98.69 136 HIS A N 1
ATOM 1037 C CA . HIS A 1 136 ? 7.738 21.969 10.188 1 98.69 136 HIS A CA 1
ATOM 1038 C C . HIS A 1 136 ? 8.312 20.578 10.398 1 98.69 136 HIS A C 1
ATOM 1040 O O . HIS A 1 136 ? 9.469 20.422 10.797 1 98.69 136 HIS A O 1
ATOM 1046 N N . SER A 1 137 ? 7.547 19.531 10.133 1 98.69 137 SER A N 1
ATOM 1047 C CA . SER A 1 137 ? 8 18.156 10.312 1 98.69 137 SER A CA 1
ATOM 1048 C C . SER A 1 137 ? 9.203 17.844 9.422 1 98.69 137 SER A C 1
ATOM 1050 O O . SER A 1 137 ? 10.094 17.094 9.812 1 98.69 137 SER A O 1
ATOM 1052 N N . PHE A 1 138 ? 9.18 18.422 8.219 1 98.62 138 PHE A N 1
ATOM 1053 C CA . PHE A 1 138 ? 10.273 18.188 7.281 1 98.62 138 PHE A CA 1
ATOM 1054 C C . PHE A 1 138 ? 11.539 18.906 7.746 1 98.62 138 PHE A C 1
ATOM 1056 O O . PHE A 1 138 ? 12.648 18.406 7.551 1 98.62 138 PHE A O 1
ATOM 1063 N N . ARG A 1 139 ? 11.383 20.047 8.352 1 98.5 139 ARG A N 1
ATOM 1064 C CA . ARG A 1 139 ? 12.523 20.734 8.945 1 98.5 139 ARG A CA 1
ATOM 1065 C C . ARG A 1 139 ? 13.109 19.906 10.094 1 98.5 139 ARG A C 1
ATOM 1067 O O . ARG A 1 139 ? 14.328 19.75 10.195 1 98.5 139 ARG A O 1
ATOM 1074 N N . LEU A 1 140 ? 12.227 19.391 10.977 1 98.56 140 LEU A N 1
ATOM 1075 C CA . LEU A 1 140 ? 12.688 18.547 12.07 1 98.56 140 LEU A CA 1
ATOM 1076 C C . LEU A 1 140 ? 13.477 17.344 11.539 1 98.56 140 LEU A C 1
ATOM 1078 O O . LEU A 1 140 ? 14.531 17 12.086 1 98.56 140 LEU A O 1
ATOM 1082 N N . TRP A 1 141 ? 13 16.766 10.508 1 98.44 141 TRP A N 1
ATOM 1083 C CA . TRP A 1 141 ? 13.641 15.602 9.906 1 98.44 141 TRP A CA 1
ATOM 1084 C C . TRP A 1 141 ? 15.016 15.969 9.352 1 98.44 141 TRP A C 1
ATOM 1086 O O . TRP A 1 141 ? 15.992 15.242 9.562 1 98.44 141 TRP A O 1
ATOM 1096 N N . THR A 1 142 ? 15.039 17.062 8.648 1 97.94 142 THR A N 1
ATOM 1097 C CA . THR A 1 142 ? 16.281 17.5 8.016 1 97.94 142 THR A CA 1
ATOM 1098 C C . THR A 1 142 ? 17.344 17.797 9.07 1 97.94 142 THR A C 1
ATOM 1100 O O . THR A 1 142 ? 18.531 17.5 8.867 1 97.94 142 THR A O 1
ATOM 1103 N N . GLU A 1 143 ? 16.938 18.234 10.18 1 97.62 143 GLU A N 1
ATOM 1104 C CA . GLU A 1 143 ? 17.844 18.656 11.234 1 97.62 143 GLU A CA 1
ATOM 1105 C C . GLU A 1 143 ? 18.266 17.484 12.109 1 97.62 143 GLU A C 1
ATOM 1107 O O . GLU A 1 143 ? 19.266 17.547 12.82 1 97.62 143 GLU A O 1
ATOM 1112 N N . LYS A 1 144 ? 17.453 16.484 12.117 1 97 144 LYS A N 1
ATOM 1113 C CA . LYS A 1 144 ? 17.75 15.32 12.961 1 97 144 LYS A CA 1
ATOM 1114 C C . LYS A 1 144 ? 19 14.594 12.484 1 97 144 LYS A C 1
ATOM 1116 O O . LYS A 1 144 ? 19.125 14.266 11.305 1 97 144 LYS A O 1
ATOM 1121 N N . THR A 1 145 ? 19.891 14.312 13.359 1 95.62 145 THR A N 1
ATOM 1122 C CA . THR A 1 145 ? 21.188 13.789 12.953 1 95.62 145 THR A CA 1
ATOM 1123 C C . THR A 1 145 ? 21.25 12.273 13.172 1 95.62 145 THR A C 1
ATOM 1125 O O . THR A 1 145 ? 22.141 11.602 12.633 1 95.62 145 THR A O 1
ATOM 1128 N N . ASP A 1 146 ? 20.375 11.758 13.969 1 96.56 146 ASP A N 1
ATOM 1129 C CA . ASP A 1 146 ? 20.438 10.328 14.273 1 96.56 146 ASP A CA 1
ATOM 1130 C C . ASP A 1 146 ? 19.297 9.578 13.617 1 96.56 146 ASP A C 1
ATOM 1132 O O . ASP A 1 146 ? 18.875 8.516 14.094 1 96.56 146 ASP A O 1
ATOM 1136 N N . LYS A 1 147 ? 18.75 10.102 12.578 1 94.81 147 LYS A N 1
ATOM 1137 C CA . LYS A 1 147 ? 17.641 9.453 11.875 1 94.81 147 LYS A CA 1
ATOM 1138 C C . LYS A 1 147 ? 18.141 8.258 11.07 1 94.81 147 LYS A C 1
ATOM 1140 O O . LYS A 1 147 ? 19.297 8.203 10.672 1 94.81 147 LYS A O 1
ATOM 1145 N N . THR A 1 148 ? 17.297 7.328 10.844 1 94.81 148 THR A N 1
ATOM 1146 C CA . THR A 1 148 ? 17.5 6.246 9.891 1 94.81 148 THR A CA 1
ATOM 1147 C C . THR A 1 148 ? 16.906 6.605 8.531 1 94.81 148 THR A C 1
ATOM 1149 O O . THR A 1 148 ? 15.68 6.746 8.414 1 94.81 148 THR A O 1
ATOM 1152 N N . LYS A 1 149 ? 17.766 6.719 7.52 1 93.25 149 LYS A N 1
ATOM 1153 C CA . LYS A 1 149 ? 17.297 7.035 6.176 1 93.25 149 LYS A CA 1
ATOM 1154 C C . LYS A 1 149 ? 16.75 5.793 5.477 1 93.25 149 LYS A C 1
ATOM 1156 O O . LYS A 1 149 ? 17.266 4.691 5.664 1 93.25 149 LYS A O 1
ATOM 1161 N N . TYR A 1 150 ? 15.766 5.996 4.672 1 92.56 150 TYR A N 1
ATOM 1162 C CA . TYR A 1 150 ? 15.195 4.91 3.887 1 92.56 150 TYR A CA 1
ATOM 1163 C C . TYR A 1 150 ? 14.547 5.441 2.615 1 92.56 150 TYR A C 1
ATOM 1165 O O . TYR A 1 150 ? 14.188 6.617 2.535 1 92.56 150 TYR A O 1
ATOM 1173 N N . MET B 1 1 ? -8.008 19.016 12.297 1 97.44 1 MET B N 1
ATOM 1174 C CA . MET B 1 1 ? -7.684 17.672 11.844 1 97.44 1 MET B CA 1
ATOM 1175 C C . MET B 1 1 ? -6.309 17.625 11.195 1 97.44 1 MET B C 1
ATOM 1177 O O . MET B 1 1 ? -5.449 16.844 11.602 1 97.44 1 MET B O 1
ATOM 1181 N N . MET B 1 2 ? -6.016 18.609 10.289 1 98.69 2 MET B N 1
ATOM 1182 C CA . MET B 1 2 ? -4.703 18.641 9.656 1 98.69 2 MET B CA 1
ATOM 1183 C C . MET B 1 2 ? -3.613 18.953 10.68 1 98.69 2 MET B C 1
ATOM 1185 O O . MET B 1 2 ? -2.533 18.359 10.641 1 98.69 2 MET B O 1
ATOM 1189 N N . ARG B 1 3 ? -3.885 19.797 11.578 1 98.81 3 ARG B N 1
ATOM 1190 C CA . ARG B 1 3 ? -2.891 20.141 12.594 1 98.81 3 ARG B CA 1
ATOM 1191 C C . ARG B 1 3 ? -2.574 18.922 13.469 1 98.81 3 ARG B C 1
ATOM 1193 O O . ARG B 1 3 ? -1.44 18.766 13.922 1 98.81 3 ARG B O 1
ATOM 1200 N N . GLU B 1 4 ? -3.564 18.094 13.695 1 98.88 4 GLU B N 1
ATOM 1201 C CA . GLU B 1 4 ? -3.305 16.844 14.414 1 98.88 4 GLU B CA 1
ATOM 1202 C C . GLU B 1 4 ? -2.379 15.938 13.617 1 98.88 4 GLU B C 1
ATOM 1204 O O . GLU B 1 4 ? -1.47 15.32 14.18 1 98.88 4 GLU B O 1
ATOM 1209 N N . ALA B 1 5 ? -2.592 15.789 12.32 1 98.94 5 ALA B N 1
ATOM 1210 C CA . ALA B 1 5 ? -1.706 15.008 11.469 1 98.94 5 ALA B CA 1
ATOM 1211 C C . ALA B 1 5 ? -0.281 15.555 11.5 1 98.94 5 ALA B C 1
ATOM 1213 O O . ALA B 1 5 ? 0.682 14.781 11.57 1 98.94 5 ALA B O 1
ATOM 1214 N N . ILE B 1 6 ? -0.16 16.891 11.469 1 98.94 6 ILE B N 1
ATOM 1215 C CA . ILE B 1 6 ? 1.146 17.531 11.5 1 98.94 6 ILE B CA 1
ATOM 1216 C C . ILE B 1 6 ? 1.821 17.266 12.844 1 98.94 6 ILE B C 1
ATOM 1218 O O . ILE B 1 6 ? 3.012 16.953 12.891 1 98.94 6 ILE B O 1
ATOM 1222 N N . ARG B 1 7 ? 1.051 17.391 13.906 1 98.88 7 ARG B N 1
ATOM 1223 C CA . ARG B 1 7 ? 1.591 17.094 15.234 1 98.88 7 ARG B CA 1
ATOM 1224 C C . ARG B 1 7 ? 2.127 15.664 15.297 1 98.88 7 ARG B C 1
ATOM 1226 O O . ARG B 1 7 ? 3.211 15.43 15.836 1 98.88 7 ARG B O 1
ATOM 1233 N N . LEU B 1 8 ? 1.415 14.719 14.812 1 98.94 8 LEU B N 1
ATOM 1234 C CA . LEU B 1 8 ? 1.822 13.32 14.805 1 98.94 8 LEU B CA 1
ATOM 1235 C C . LEU B 1 8 ? 3.092 13.125 13.977 1 98.94 8 LEU B C 1
ATOM 1237 O O . LEU B 1 8 ? 3.957 12.32 14.344 1 98.94 8 LEU B O 1
ATOM 1241 N N . ALA B 1 9 ? 3.182 13.828 12.844 1 98.94 9 ALA B N 1
ATOM 1242 C CA . ALA B 1 9 ? 4.391 13.781 12.023 1 98.94 9 ALA B CA 1
ATOM 1243 C C . ALA B 1 9 ? 5.602 14.273 12.812 1 98.94 9 ALA B C 1
ATOM 1245 O O . ALA B 1 9 ? 6.676 13.672 12.758 1 98.94 9 ALA B O 1
ATOM 1246 N N . ASP B 1 10 ? 5.375 15.391 13.547 1 98.81 10 ASP B N 1
ATOM 1247 C CA . ASP B 1 10 ? 6.441 15.938 14.383 1 98.81 10 ASP B CA 1
ATOM 1248 C C . ASP B 1 10 ? 6.883 14.93 15.438 1 98.81 10 ASP B C 1
ATOM 1250 O O . ASP B 1 10 ? 8.078 14.695 15.617 1 98.81 10 ASP B O 1
ATOM 1254 N N . GLU B 1 11 ? 5.93 14.352 16.094 1 98.81 11 GLU B N 1
ATOM 1255 C CA . GLU B 1 11 ? 6.207 13.375 17.141 1 98.81 11 GLU B CA 1
ATOM 1256 C C . GLU B 1 11 ? 6.898 12.141 16.578 1 98.81 11 GLU B C 1
ATOM 1258 O O . GLU B 1 11 ? 7.742 11.539 17.25 1 98.81 11 GLU B O 1
ATOM 1263 N N . SER B 1 12 ? 6.504 11.75 15.398 1 98.75 12 SER B N 1
ATOM 1264 C CA . SER B 1 12 ? 7.117 10.602 14.742 1 98.75 12 SER B CA 1
ATOM 1265 C C . SER B 1 12 ? 8.625 10.789 14.602 1 98.75 12 SER B C 1
ATOM 1267 O O . SER B 1 12 ? 9.398 9.883 14.906 1 98.75 12 SER B O 1
ATOM 1269 N N . VAL B 1 13 ? 9.039 11.953 14.164 1 98.5 13 VAL B N 1
ATOM 1270 C CA . VAL B 1 13 ? 10.461 12.258 14 1 98.5 13 VAL B CA 1
ATOM 1271 C C . VAL B 1 13 ? 11.172 12.133 15.352 1 98.5 13 VAL B C 1
ATOM 1273 O O . VAL B 1 13 ? 12.234 11.508 15.438 1 98.5 13 VAL B O 1
ATOM 1276 N N . ALA B 1 14 ? 10.539 12.656 16.312 1 97.62 14 ALA B N 1
ATOM 1277 C CA . ALA B 1 14 ? 11.125 12.641 17.641 1 97.62 14 ALA B CA 1
ATOM 1278 C C . ALA B 1 14 ? 11.273 11.211 18.172 1 97.62 14 ALA B C 1
ATOM 1280 O O . ALA B 1 14 ? 12.195 10.914 18.922 1 97.62 14 ALA B O 1
ATOM 1281 N N . ASN B 1 15 ? 10.484 10.305 17.703 1 97.56 15 ASN B N 1
ATOM 1282 C CA . ASN B 1 15 ? 10.422 8.953 18.266 1 97.56 15 ASN B CA 1
ATOM 1283 C C . ASN B 1 15 ? 11.055 7.93 17.328 1 97.56 15 ASN B C 1
ATOM 1285 O O . ASN B 1 15 ? 10.859 6.727 17.5 1 97.56 15 ASN B O 1
ATOM 1289 N N . GLY B 1 16 ? 11.703 8.406 16.297 1 97.31 16 GLY B N 1
ATOM 1290 C CA . GLY B 1 16 ? 12.5 7.504 15.484 1 97.31 16 GLY B CA 1
ATOM 1291 C C . GLY B 1 16 ? 11.82 7.113 14.18 1 97.31 16 GLY B C 1
ATOM 1292 O O . GLY B 1 16 ? 12.352 6.316 13.406 1 97.31 16 GLY B O 1
ATOM 1293 N N . GLY B 1 17 ? 10.633 7.676 13.93 1 98.12 17 GLY B N 1
ATOM 1294 C CA . GLY B 1 17 ? 9.93 7.395 12.688 1 98.12 17 GLY B CA 1
ATOM 1295 C C . GLY B 1 17 ? 10.125 8.469 11.641 1 98.12 17 GLY B C 1
ATOM 1296 O O . GLY B 1 17 ? 10.82 9.461 11.875 1 98.12 17 GLY B O 1
ATOM 1297 N N . GLY B 1 18 ? 9.602 8.25 10.445 1 98.19 18 GLY B N 1
ATOM 1298 C CA . GLY B 1 18 ? 9.602 9.258 9.391 1 98.19 18 GLY B CA 1
ATOM 1299 C C . GLY B 1 18 ? 8.664 10.414 9.672 1 98.19 18 GLY B C 1
ATOM 1300 O O . GLY B 1 18 ? 7.762 10.305 10.508 1 98.19 18 GLY B O 1
ATOM 1301 N N . PRO B 1 19 ? 8.852 11.516 8.961 1 98.81 19 PRO B N 1
ATOM 1302 C CA . PRO B 1 19 ? 8.133 12.758 9.258 1 98.81 19 PRO B CA 1
ATOM 1303 C C . PRO B 1 19 ? 6.754 12.805 8.602 1 98.81 19 PRO B C 1
ATOM 1305 O O . PRO B 1 19 ? 6.449 13.75 7.867 1 98.81 19 PRO B O 1
ATOM 1308 N N . PHE B 1 20 ? 5.926 11.898 8.867 1 98.94 20 PHE B N 1
ATOM 1309 C CA . PHE B 1 20 ? 4.613 11.797 8.242 1 98.94 20 PHE B CA 1
ATOM 1310 C C . PHE B 1 20 ? 3.561 11.375 9.266 1 98.94 20 PHE B C 1
ATOM 1312 O O . PHE B 1 20 ? 3.814 10.516 10.109 1 98.94 20 PHE B O 1
ATOM 1319 N N . GLY B 1 21 ? 2.441 11.992 9.266 1 98.94 21 GLY B N 1
ATOM 1320 C CA . GLY B 1 21 ? 1.283 11.68 10.086 1 98.94 21 GLY B CA 1
ATOM 1321 C C . GLY B 1 21 ? -0.024 11.719 9.32 1 98.94 21 GLY B C 1
ATOM 1322 O O . GLY B 1 21 ? -0.108 12.328 8.258 1 98.94 21 GLY B O 1
ATOM 1323 N N . ALA B 1 22 ? -1.057 11.008 9.828 1 99 22 ALA B N 1
ATOM 1324 C CA . ALA B 1 22 ? -2.361 10.953 9.172 1 99 22 ALA B CA 1
ATOM 1325 C C . ALA B 1 22 ? -3.482 10.805 10.203 1 99 22 ALA B C 1
ATOM 1327 O O . ALA B 1 22 ? -3.279 10.234 11.273 1 99 22 ALA B O 1
ATOM 1328 N N . VAL B 1 23 ? -4.629 11.281 9.852 1 99 23 VAL B N 1
ATOM 1329 C CA . VAL B 1 23 ? -5.852 11.219 10.648 1 99 23 VAL B CA 1
ATOM 1330 C C . VAL B 1 23 ? -7.035 10.859 9.758 1 99 23 VAL B C 1
ATOM 1332 O O . VAL B 1 23 ? -7.195 11.422 8.672 1 99 23 VAL B O 1
ATOM 1335 N N . ILE B 1 24 ? -7.797 9.922 10.117 1 98.94 24 ILE B N 1
ATOM 1336 C CA . ILE B 1 24 ? -9.039 9.594 9.422 1 98.94 24 ILE B CA 1
ATOM 1337 C C . ILE B 1 24 ? -10.234 10.008 10.281 1 98.94 24 ILE B C 1
ATOM 1339 O O . ILE B 1 24 ? -10.289 9.695 11.477 1 98.94 24 ILE B O 1
ATOM 1343 N N . VAL B 1 25 ? -11.148 10.727 9.664 1 98.94 25 VAL B N 1
ATOM 1344 C CA . VAL B 1 25 ? -12.297 11.312 10.344 1 98.94 25 VAL B CA 1
ATOM 1345 C C . VAL B 1 25 ? -13.586 10.812 9.703 1 98.94 25 VAL B C 1
ATOM 1347 O O . VAL B 1 25 ? -13.664 10.656 8.484 1 98.94 25 VAL B O 1
ATOM 1350 N N . LYS B 1 26 ? -14.562 10.531 10.523 1 98.62 26 LYS B N 1
ATOM 1351 C CA . LYS B 1 26 ? -15.922 10.211 10.102 1 98.62 26 LYS B CA 1
ATOM 1352 C C . LYS B 1 26 ? -16.953 10.992 10.914 1 98.62 26 LYS B C 1
ATOM 1354 O O . LYS B 1 26 ? -16.922 10.977 12.148 1 98.62 26 LYS B O 1
ATOM 1359 N N . ASP B 1 27 ? -17.828 11.695 10.25 1 97.38 27 ASP B N 1
ATOM 1360 C CA . ASP B 1 27 ? -18.891 12.461 10.898 1 97.38 27 ASP B CA 1
ATOM 1361 C C . ASP B 1 27 ? -18.328 13.398 11.953 1 97.38 27 ASP B C 1
ATOM 1363 O O . ASP B 1 27 ? -18.844 13.469 13.07 1 97.38 27 ASP B O 1
ATOM 1367 N N . GLY B 1 28 ? -17.172 13.961 11.633 1 96.75 28 GLY B N 1
ATOM 1368 C CA . GLY B 1 28 ? -16.578 14.984 12.477 1 96.75 28 GLY B CA 1
ATOM 1369 C C . GLY B 1 28 ? -15.758 14.414 13.609 1 96.75 28 GLY B C 1
ATOM 1370 O O . GLY B 1 28 ? -15.148 15.164 14.383 1 96.75 28 GLY B O 1
ATOM 1371 N N . GLU B 1 29 ? -15.672 13.086 13.656 1 98.31 29 GLU B N 1
ATOM 1372 C CA . GLU B 1 29 ? -14.93 12.438 14.734 1 98.31 29 GLU B CA 1
ATOM 1373 C C . GLU B 1 29 ? -13.688 11.734 14.203 1 98.31 29 GLU B C 1
ATOM 1375 O O . GLU B 1 29 ? -13.727 11.102 13.148 1 98.31 29 GLU B O 1
ATOM 1380 N N . ILE B 1 30 ? -12.664 11.828 15.016 1 98.81 30 ILE B N 1
ATOM 1381 C CA . ILE B 1 30 ? -11.453 11.109 14.664 1 98.81 30 ILE B CA 1
ATOM 1382 C C . ILE B 1 30 ? -11.656 9.609 14.891 1 98.81 30 ILE B C 1
ATOM 1384 O O . ILE B 1 30 ? -11.961 9.18 16.016 1 98.81 30 ILE B O 1
ATOM 1388 N N . ILE B 1 31 ? -11.484 8.828 13.867 1 98.88 31 ILE B N 1
ATOM 1389 C CA . ILE B 1 31 ? -11.594 7.379 13.938 1 98.88 31 ILE B CA 1
ATOM 1390 C C . ILE B 1 31 ? -10.219 6.766 14.195 1 98.88 31 ILE B C 1
ATOM 1392 O O . ILE B 1 31 ? -10.102 5.793 14.945 1 98.88 31 ILE B O 1
ATOM 1396 N N . ALA B 1 32 ? -9.219 7.328 13.602 1 98.94 32 ALA B N 1
ATOM 1397 C CA . ALA B 1 32 ? -7.844 6.848 13.719 1 98.94 32 ALA B CA 1
ATOM 1398 C C . ALA B 1 32 ? -6.848 7.988 13.516 1 98.94 32 ALA B C 1
ATOM 1400 O O . ALA B 1 32 ? -7.121 8.938 12.773 1 98.94 32 ALA B O 1
ATOM 1401 N N . ALA B 1 33 ? -5.785 7.953 14.141 1 98.94 33 ALA B N 1
ATOM 1402 C CA . ALA B 1 33 ? -4.688 8.914 14.07 1 98.94 33 ALA B CA 1
ATOM 1403 C C . ALA B 1 33 ? -3.354 8.25 14.398 1 98.94 33 ALA B C 1
ATOM 1405 O O . ALA B 1 33 ? -3.203 7.637 15.453 1 98.94 33 ALA B O 1
ATOM 1406 N N . THR B 1 34 ? -2.461 8.273 13.484 1 98.88 34 THR B N 1
ATOM 1407 C CA . THR B 1 34 ? -1.167 7.637 13.711 1 98.88 34 THR B CA 1
ATOM 1408 C C . THR B 1 34 ? -0.122 8.18 12.734 1 98.88 34 THR B C 1
ATOM 1410 O O . THR B 1 34 ? -0.377 9.148 12.023 1 98.88 34 THR B O 1
ATOM 1413 N N . SER B 1 35 ? 1.09 7.68 12.844 1 98.88 35 SER B N 1
ATOM 1414 C CA . SER B 1 35 ? 2.201 8.195 12.047 1 98.88 35 SER B CA 1
ATOM 1415 C C . SER B 1 35 ? 2.975 7.066 11.375 1 98.88 35 SER B C 1
ATOM 1417 O O . SER B 1 35 ? 2.609 5.895 11.5 1 98.88 35 SER B O 1
ATOM 1419 N N . ASN B 1 36 ? 3.941 7.488 10.539 1 98.81 36 ASN B N 1
ATOM 1420 C CA . ASN B 1 36 ? 4.871 6.59 9.859 1 98.81 36 ASN B CA 1
ATOM 1421 C C . ASN B 1 36 ? 5.668 5.75 10.852 1 98.81 36 ASN B C 1
ATOM 1423 O O . ASN B 1 36 ? 6.109 6.258 11.883 1 98.81 36 ASN B O 1
ATOM 1427 N N . ARG B 1 37 ? 5.84 4.469 10.547 1 98.75 37 ARG B N 1
ATOM 1428 C CA . ARG B 1 37 ? 6.578 3.582 11.438 1 98.75 37 ARG B CA 1
ATOM 1429 C C . ARG B 1 37 ? 7.48 2.639 10.648 1 98.75 37 ARG B C 1
ATOM 1431 O O . ARG B 1 37 ? 7.801 1.544 11.117 1 98.75 37 ARG B O 1
ATOM 1438 N N . VAL B 1 38 ? 7.918 2.947 9.484 1 98.75 38 VAL B N 1
ATOM 1439 C CA . VAL B 1 38 ? 8.688 2.104 8.578 1 98.75 38 VAL B CA 1
ATOM 1440 C C . VAL B 1 38 ? 9.922 1.562 9.297 1 98.75 38 VAL B C 1
ATOM 1442 O O . VAL B 1 38 ? 10.117 0.346 9.367 1 98.75 38 VAL B O 1
ATOM 1445 N N . THR B 1 39 ? 10.734 2.422 9.914 1 98.06 39 THR B N 1
ATOM 1446 C CA . THR B 1 39 ? 11.984 2.014 10.539 1 98.06 39 THR B CA 1
ATOM 1447 C C . THR B 1 39 ? 11.727 1.341 11.883 1 98.06 39 THR B C 1
ATOM 1449 O O . THR B 1 39 ? 12.453 0.427 12.273 1 98.06 39 THR B O 1
ATOM 1452 N N . LEU B 1 40 ? 10.688 1.75 12.539 1 98.12 40 LEU B N 1
ATOM 1453 C CA . LEU B 1 40 ? 10.383 1.218 13.867 1 98.12 40 LEU B CA 1
ATOM 1454 C C . LEU B 1 40 ? 9.867 -0.216 13.773 1 98.12 40 LEU B C 1
ATOM 1456 O O . LEU B 1 40 ? 10.18 -1.048 14.625 1 98.12 40 LEU B O 1
ATOM 1460 N N . ASP B 1 41 ? 9.109 -0.518 12.703 1 98.44 41 ASP B N 1
ATOM 1461 C CA . ASP B 1 41 ? 8.453 -1.817 12.594 1 98.44 41 ASP B CA 1
ATOM 1462 C C . ASP B 1 41 ? 9.156 -2.703 11.57 1 98.44 41 ASP B C 1
ATOM 1464 O O . ASP B 1 41 ? 8.758 -3.848 11.352 1 98.44 41 ASP B O 1
ATOM 1468 N N . ASN B 1 42 ? 10.227 -2.18 10.945 1 98.44 42 ASN B N 1
ATOM 1469 C CA . ASN B 1 42 ? 10.836 -2.863 9.812 1 98.44 42 ASN B CA 1
ATOM 1470 C C . ASN B 1 42 ? 9.797 -3.252 8.766 1 98.44 42 ASN B C 1
ATOM 1472 O O . ASN B 1 42 ? 9.719 -4.414 8.367 1 98.44 42 ASN B O 1
ATOM 1476 N N . ASP B 1 43 ? 9.023 -2.33 8.367 1 98.88 43 ASP B N 1
ATOM 1477 C CA . ASP B 1 43 ? 7.922 -2.525 7.426 1 98.88 43 ASP B CA 1
ATOM 1478 C C . ASP B 1 43 ? 7.832 -1.366 6.434 1 98.88 43 ASP B C 1
ATOM 1480 O O . ASP B 1 43 ? 7.324 -0.295 6.77 1 98.88 43 ASP B O 1
ATOM 1484 N N . PRO B 1 44 ? 8.266 -1.567 5.219 1 98.75 44 PRO B N 1
ATOM 1485 C CA . PRO B 1 44 ? 8.281 -0.481 4.238 1 98.75 44 PRO B CA 1
ATOM 1486 C C . PRO B 1 44 ? 6.875 -0.009 3.859 1 98.75 44 PRO B C 1
ATOM 1488 O O . PRO B 1 44 ? 6.723 1.018 3.193 1 98.75 44 PRO B O 1
ATOM 1491 N N . THR B 1 45 ? 5.793 -0.714 4.293 1 98.81 45 THR B N 1
ATOM 1492 C CA . THR B 1 45 ? 4.426 -0.314 3.988 1 98.81 45 THR B CA 1
ATOM 1493 C C . THR B 1 45 ? 3.832 0.503 5.133 1 98.81 45 THR B C 1
ATOM 1495 O O . THR B 1 45 ? 2.75 1.078 4.996 1 98.81 45 THR B O 1
ATOM 1498 N N . ALA B 1 46 ? 4.562 0.629 6.215 1 98.81 46 ALA B N 1
ATOM 1499 C CA . ALA B 1 46 ? 4.02 1.273 7.406 1 98.81 46 ALA B CA 1
ATOM 1500 C C . ALA B 1 46 ? 4.078 2.793 7.285 1 98.81 46 ALA B C 1
ATOM 1502 O O . ALA B 1 46 ? 4.598 3.473 8.172 1 98.81 46 ALA B O 1
ATOM 1503 N N . HIS B 1 47 ? 3.621 3.305 6.191 1 98.94 47 HIS B N 1
ATOM 1504 C CA . HIS B 1 47 ? 3.395 4.738 6.035 1 98.94 47 HIS B CA 1
ATOM 1505 C C . HIS B 1 47 ? 2.236 5.211 6.906 1 98.94 47 HIS B C 1
ATOM 1507 O O . HIS B 1 47 ? 1.391 4.41 7.309 1 98.94 47 HIS B O 1
ATOM 1513 N N . ALA B 1 48 ? 2.211 6.469 7.188 1 98.94 48 ALA B N 1
ATOM 1514 C CA . ALA B 1 48 ? 1.19 7.039 8.062 1 98.94 48 ALA B CA 1
ATOM 1515 C C . ALA B 1 48 ? -0.211 6.723 7.547 1 98.94 48 ALA B C 1
ATOM 1517 O O . ALA B 1 48 ? -1.085 6.316 8.32 1 98.94 48 ALA B O 1
ATOM 1518 N N . GLU B 1 49 ? -0.469 6.906 6.199 1 98.94 49 GLU B N 1
ATOM 1519 C CA . GLU B 1 49 ? -1.786 6.688 5.609 1 98.94 49 GLU B CA 1
ATOM 1520 C C . GLU B 1 49 ? -2.201 5.223 5.719 1 98.94 49 GLU B C 1
ATOM 1522 O O . GLU B 1 49 ? -3.33 4.918 6.105 1 98.94 49 GLU B O 1
ATOM 1527 N N . VAL B 1 50 ? -1.282 4.305 5.363 1 98.94 50 VAL B N 1
ATOM 1528 C CA . VAL B 1 50 ? -1.564 2.875 5.418 1 98.94 50 VAL B CA 1
ATOM 1529 C C . VAL B 1 50 ? -1.874 2.465 6.855 1 98.94 50 VAL B C 1
ATOM 1531 O O . VAL B 1 50 ? -2.869 1.78 7.113 1 98.94 50 VAL B O 1
ATOM 1534 N N . ASN B 1 51 ? -1.051 2.912 7.789 1 98.94 51 ASN B N 1
ATOM 1535 C CA . ASN B 1 51 ? -1.283 2.613 9.195 1 98.94 51 ASN B CA 1
ATOM 1536 C C . ASN B 1 51 ? -2.639 3.133 9.664 1 98.94 51 ASN B C 1
ATOM 1538 O O . ASN B 1 51 ? -3.355 2.445 10.391 1 98.94 51 ASN B O 1
ATOM 1542 N N . CYS B 1 52 ? -2.934 4.312 9.297 1 98.94 52 CYS B N 1
ATOM 1543 C CA . CYS B 1 52 ? -4.172 4.949 9.727 1 98.94 52 CYS B CA 1
ATOM 1544 C C . CYS B 1 52 ? -5.387 4.219 9.164 1 98.94 52 CYS B C 1
ATOM 1546 O O . CYS B 1 52 ? -6.391 4.047 9.852 1 98.94 52 CYS B O 1
ATOM 1548 N N . ILE B 1 53 ? -5.336 3.791 7.914 1 98.94 53 ILE B N 1
ATOM 1549 C CA . ILE B 1 53 ? -6.406 3.031 7.273 1 98.94 53 ILE B CA 1
ATOM 1550 C C . ILE B 1 53 ? -6.625 1.718 8.023 1 98.94 53 ILE B C 1
ATOM 1552 O O . ILE B 1 53 ? -7.758 1.369 8.359 1 98.94 53 ILE B O 1
ATOM 1556 N N . ARG B 1 54 ? -5.539 1.021 8.297 1 98.88 54 ARG B N 1
ATOM 1557 C CA . ARG B 1 54 ? -5.641 -0.247 9.008 1 98.88 54 ARG B CA 1
ATOM 1558 C C . ARG B 1 54 ? -6.273 -0.052 10.383 1 98.88 54 ARG B C 1
ATOM 1560 O O . ARG B 1 54 ? -7.133 -0.835 10.797 1 98.88 54 ARG B O 1
ATOM 1567 N N . MET B 1 55 ? -5.859 0.979 11.047 1 98.88 55 MET B N 1
ATOM 1568 C CA . MET B 1 55 ? -6.383 1.289 12.375 1 98.88 55 MET B CA 1
ATOM 1569 C C . MET B 1 55 ? -7.871 1.62 12.312 1 98.88 55 MET B C 1
ATOM 1571 O O . MET B 1 55 ? -8.656 1.153 13.141 1 98.88 55 MET B O 1
ATOM 1575 N N . ALA B 1 56 ? -8.289 2.426 11.367 1 98.94 56 ALA B N 1
ATOM 1576 C CA . ALA B 1 56 ? -9.695 2.811 11.219 1 98.94 56 ALA B CA 1
ATOM 1577 C C . ALA B 1 56 ? -10.562 1.598 10.898 1 98.94 56 ALA B C 1
ATOM 1579 O O . ALA B 1 56 ? -11.648 1.439 11.461 1 98.94 56 ALA B O 1
ATOM 1580 N N . CYS B 1 57 ? -10.078 0.76 9.992 1 98.94 57 CYS B N 1
ATOM 1581 C CA . CYS B 1 57 ? -10.812 -0.434 9.594 1 98.94 57 CYS B CA 1
ATOM 1582 C C . CYS B 1 57 ? -11.023 -1.364 10.781 1 98.94 57 CYS B C 1
ATOM 1584 O O . CYS B 1 57 ? -12.109 -1.926 10.945 1 98.94 57 CYS B O 1
ATOM 1586 N N . LYS B 1 58 ? -9.953 -1.503 11.539 1 98.69 58 LYS B N 1
ATOM 1587 C CA . LYS B 1 58 ? -10.07 -2.328 12.742 1 98.69 58 LYS B CA 1
ATOM 1588 C C . LYS B 1 58 ? -11.109 -1.76 13.703 1 98.69 58 LYS B C 1
ATOM 1590 O O . LYS B 1 58 ? -11.938 -2.498 14.234 1 98.69 58 LYS B O 1
ATOM 1595 N N . ARG B 1 59 ? -11.07 -0.543 13.922 1 98.62 59 ARG B N 1
ATOM 1596 C CA . ARG B 1 59 ? -11.969 0.128 14.852 1 98.62 59 ARG B CA 1
ATOM 1597 C C . ARG B 1 59 ? -13.414 0.026 14.391 1 98.62 59 ARG B C 1
ATOM 1599 O O . ARG B 1 59 ? -14.32 -0.184 15.195 1 98.62 59 ARG B O 1
ATOM 1606 N N . LEU B 1 60 ? -13.641 0.179 13.133 1 98.56 60 LEU B N 1
ATOM 1607 C CA . LEU B 1 60 ? -14.992 0.232 12.594 1 98.56 60 LEU B CA 1
ATOM 1608 C C . LEU B 1 60 ? -15.492 -1.163 12.227 1 98.56 60 LEU B C 1
ATOM 1610 O O . LEU B 1 60 ? -16.688 -1.357 11.977 1 98.56 60 LEU B O 1
ATOM 1614 N N . GLY B 1 61 ? -14.586 -2.102 12.148 1 98.56 61 GLY B N 1
ATOM 1615 C CA . GLY B 1 61 ? -14.961 -3.471 11.828 1 98.56 61 GLY B CA 1
ATOM 1616 C C . GLY B 1 61 ? -15.359 -3.66 10.375 1 98.56 61 GLY B C 1
ATOM 1617 O O . GLY B 1 61 ? -16.312 -4.371 10.078 1 98.56 61 GLY B O 1
ATOM 1618 N N . THR B 1 62 ? -14.695 -2.977 9.516 1 98.62 62 THR B N 1
ATOM 1619 C CA . THR B 1 62 ? -14.992 -3.045 8.086 1 98.62 62 THR B CA 1
ATOM 1620 C C . THR B 1 62 ? -13.75 -2.732 7.258 1 98.62 62 THR B C 1
ATOM 1622 O O . THR B 1 62 ? -12.812 -2.111 7.754 1 98.62 62 THR B O 1
ATOM 1625 N N . PHE B 1 63 ? -13.703 -3.176 6.027 1 98.62 63 PHE B N 1
ATOM 1626 C CA . PHE B 1 63 ? -12.633 -2.826 5.105 1 98.62 63 PHE B CA 1
ATOM 1627 C C . PHE B 1 63 ? -13.047 -1.671 4.203 1 98.62 63 PHE B C 1
ATOM 1629 O O . PHE B 1 63 ? -12.289 -1.256 3.326 1 98.62 63 PHE B O 1
ATOM 1636 N N . ASP B 1 64 ? -14.25 -1.204 4.312 1 98.62 64 ASP B N 1
ATOM 1637 C CA . ASP B 1 64 ? -14.836 -0.125 3.525 1 98.62 64 ASP B CA 1
ATOM 1638 C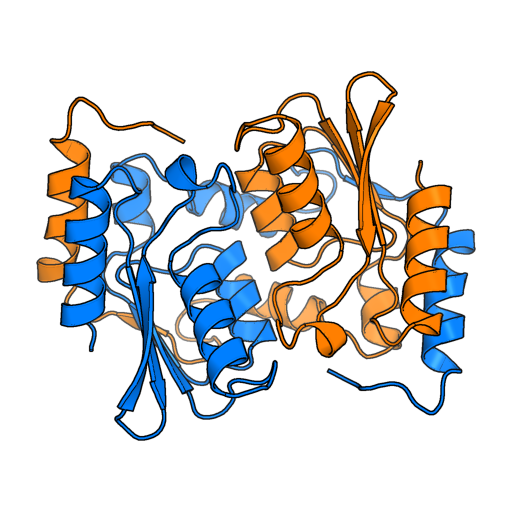 C . ASP B 1 64 ? -14.969 1.15 4.355 1 98.62 64 ASP B C 1
ATOM 1640 O O . ASP B 1 64 ? -15.789 1.215 5.281 1 98.62 64 ASP B O 1
ATOM 1644 N N . LEU B 1 65 ? -14.234 2.191 4 1 98.88 65 LEU B N 1
ATOM 1645 C CA . LEU B 1 65 ? -14.219 3.424 4.781 1 98.88 65 LEU B CA 1
ATOM 1646 C C . LEU B 1 65 ? -14.992 4.527 4.066 1 98.88 65 LEU B C 1
ATOM 1648 O O . LEU B 1 65 ? -14.672 5.711 4.219 1 98.88 65 LEU B O 1
ATOM 1652 N N . SER B 1 66 ? -15.898 4.137 3.184 1 98.62 66 SER B N 1
ATOM 1653 C CA . SER B 1 66 ? -16.812 5.125 2.604 1 98.62 66 SER B CA 1
ATOM 1654 C C . SER B 1 66 ? -17.391 6.035 3.676 1 98.62 66 SER B C 1
ATOM 1656 O O . SER B 1 66 ? -17.766 5.574 4.758 1 98.62 66 SER B O 1
ATOM 1658 N N . GLY B 1 67 ? -17.469 7.316 3.432 1 98.62 67 GLY B N 1
ATOM 1659 C CA . GLY B 1 67 ? -17.969 8.281 4.402 1 98.62 67 GLY B CA 1
ATOM 1660 C C . GLY B 1 67 ? -16.875 8.906 5.234 1 98.62 67 GLY B C 1
ATOM 1661 O O . GLY B 1 67 ? -17.125 9.836 6.008 1 98.62 67 GLY B O 1
ATOM 1662 N N . CYS B 1 68 ? -15.625 8.469 5.051 1 98.88 68 CYS B N 1
ATOM 1663 C CA . CYS B 1 68 ? -14.516 8.992 5.836 1 98.88 68 CYS B CA 1
ATOM 1664 C C . CYS B 1 68 ? -13.688 9.969 5.016 1 98.88 68 CYS B C 1
ATOM 1666 O O . CYS B 1 68 ? -13.727 9.945 3.783 1 98.88 68 CYS B O 1
ATOM 1668 N N . THR B 1 69 ? -13 10.852 5.699 1 98.94 69 THR B N 1
ATOM 1669 C CA . THR B 1 69 ? -11.992 11.773 5.18 1 98.94 69 THR B CA 1
ATOM 1670 C C . THR B 1 69 ? -10.633 11.5 5.812 1 98.94 69 THR B C 1
ATOM 1672 O O . THR B 1 69 ? -10.539 11.258 7.02 1 98.94 69 THR B O 1
ATOM 1675 N N . ILE B 1 70 ? -9.602 11.562 4.984 1 98.94 70 ILE B N 1
ATOM 1676 C CA . ILE B 1 70 ? -8.266 11.398 5.551 1 98.94 70 ILE B CA 1
ATOM 1677 C C . ILE B 1 70 ? -7.496 12.711 5.441 1 98.94 70 ILE B C 1
ATOM 1679 O O . ILE B 1 70 ? -7.57 13.398 4.418 1 98.94 70 ILE B O 1
ATOM 1683 N N . TYR B 1 71 ? -6.887 13.125 6.488 1 98.94 71 TYR B N 1
ATOM 1684 C CA . TYR B 1 71 ? -5.91 14.211 6.547 1 98.94 71 TYR B CA 1
ATOM 1685 C C . TYR B 1 71 ? -4.496 13.664 6.684 1 98.94 71 TYR B C 1
ATOM 1687 O O . TYR B 1 71 ? -4.191 12.945 7.637 1 98.94 71 TYR B O 1
ATOM 1695 N N . THR B 1 72 ? -3.678 13.93 5.734 1 98.88 72 THR B N 1
ATOM 1696 C CA . THR B 1 72 ? -2.303 13.445 5.758 1 98.88 72 THR B CA 1
ATOM 1697 C C . THR B 1 72 ? -1.316 14.609 5.66 1 98.88 72 THR B C 1
ATOM 1699 O O . THR B 1 72 ? -1.524 15.539 4.883 1 98.88 72 THR B O 1
ATOM 1702 N N . SER B 1 73 ? -0.254 14.586 6.438 1 98.88 73 SER B N 1
ATOM 1703 C CA . SER B 1 73 ? 0.666 15.711 6.559 1 98.88 73 SER B CA 1
ATOM 1704 C C . SER B 1 73 ? 1.427 15.945 5.258 1 98.88 73 SER B C 1
ATOM 1706 O O . SER B 1 73 ? 2.049 17 5.078 1 98.88 73 SER B O 1
ATOM 1708 N N . CYS B 1 74 ? 1.406 14.992 4.375 1 98.62 74 CYS B N 1
ATOM 1709 C CA . CYS B 1 74 ? 2.074 15.094 3.082 1 98.62 74 CYS B CA 1
ATOM 1710 C C . CYS B 1 74 ? 1.263 14.398 1.992 1 98.62 74 CYS B C 1
ATOM 1712 O O . CYS B 1 74 ? 0.537 13.445 2.268 1 98.62 74 CYS B O 1
ATOM 1714 N N . GLU B 1 75 ? 1.376 14.867 0.764 1 97.62 75 GLU B N 1
ATOM 1715 C CA . GLU B 1 75 ? 0.735 14.227 -0.382 1 97.62 75 GLU B CA 1
ATOM 1716 C C . GLU B 1 75 ? 1.026 12.734 -0.414 1 97.62 75 GLU B C 1
ATOM 1718 O O . GLU B 1 75 ? 2.184 12.32 -0.319 1 97.62 75 GLU B O 1
ATOM 1723 N N . PRO B 1 76 ? -0.03 11.938 -0.515 1 97.94 76 PRO B N 1
ATOM 1724 C CA . PRO B 1 76 ? 0.191 10.484 -0.488 1 97.94 76 PRO B CA 1
ATOM 1725 C C . PRO B 1 76 ? 1.046 10 -1.654 1 97.94 76 PRO B C 1
ATOM 1727 O O . PRO B 1 76 ? 0.874 10.461 -2.785 1 97.94 76 PRO B O 1
ATOM 1730 N N . CYS B 1 77 ? 2.004 9.102 -1.389 1 97.5 77 CYS B N 1
ATOM 1731 C CA . CYS B 1 77 ? 2.711 8.406 -2.457 1 97.5 77 CYS B CA 1
ATOM 1732 C C . CYS B 1 77 ? 1.778 7.457 -3.201 1 97.5 77 CYS B C 1
ATOM 1734 O O . CYS B 1 77 ? 0.656 7.207 -2.756 1 97.5 77 CYS B O 1
ATOM 1736 N N . PRO B 1 78 ? 2.195 6.875 -4.305 1 96.81 78 PRO B N 1
ATOM 1737 C CA . PRO B 1 78 ? 1.312 5.992 -5.07 1 96.81 78 PRO B CA 1
ATOM 1738 C C . PRO B 1 78 ? 0.806 4.809 -4.25 1 96.81 78 PRO B C 1
ATOM 1740 O O . PRO B 1 78 ? -0.35 4.402 -4.395 1 96.81 78 PRO B O 1
ATOM 1743 N N . MET B 1 79 ? 1.629 4.23 -3.398 1 98.12 79 MET B N 1
ATOM 1744 C CA . MET B 1 79 ? 1.193 3.141 -2.531 1 98.12 79 MET B CA 1
ATOM 1745 C C . MET B 1 79 ? 0.024 3.576 -1.654 1 98.12 79 MET B C 1
ATOM 1747 O O . MET B 1 79 ? -0.999 2.891 -1.593 1 98.12 79 MET B O 1
ATOM 1751 N N . CYS B 1 80 ? 0.193 4.68 -1.017 1 98.62 80 CYS B N 1
ATOM 1752 C CA . CYS B 1 80 ? -0.806 5.164 -0.071 1 98.62 80 CYS B CA 1
ATOM 1753 C C . CYS B 1 80 ? -2.072 5.605 -0.795 1 98.62 80 CYS B C 1
ATOM 1755 O O . CYS B 1 80 ? -3.178 5.441 -0.278 1 98.62 80 CYS B O 1
ATOM 1757 N N . LEU B 1 81 ? -1.893 6.246 -1.931 1 97.81 81 LEU B N 1
ATOM 1758 C CA . LEU B 1 81 ? -3.068 6.625 -2.707 1 97.81 81 LEU B CA 1
ATOM 1759 C C . LEU B 1 81 ? -3.85 5.395 -3.148 1 97.81 81 LEU B C 1
ATOM 1761 O O . LEU B 1 81 ? -5.082 5.387 -3.105 1 97.81 81 LEU B O 1
ATOM 1765 N N . GLY B 1 82 ? -3.127 4.379 -3.645 1 97.69 82 GLY B N 1
ATOM 1766 C CA . GLY B 1 82 ? -3.793 3.121 -3.936 1 97.69 82 GLY B CA 1
ATOM 1767 C C . GLY B 1 82 ? -4.57 2.572 -2.754 1 97.69 82 GLY B C 1
ATOM 1768 O O . GLY B 1 82 ? -5.715 2.139 -2.906 1 97.69 82 GLY B O 1
ATOM 1769 N N . ALA B 1 83 ? -3.963 2.598 -1.546 1 98.75 83 ALA B N 1
ATOM 1770 C CA . ALA B 1 83 ? -4.617 2.131 -0.327 1 98.75 83 ALA B CA 1
ATOM 1771 C C . ALA B 1 83 ? -5.895 2.922 -0.055 1 98.75 83 ALA B C 1
ATOM 1773 O O . ALA B 1 83 ? -6.914 2.35 0.34 1 98.75 83 ALA B O 1
ATOM 1774 N N . ILE B 1 84 ? -5.828 4.203 -0.246 1 98.69 84 ILE B N 1
ATOM 1775 C CA . ILE B 1 84 ? -6.957 5.094 -0.008 1 98.69 84 ILE B CA 1
ATOM 1776 C C . ILE B 1 84 ? -8.102 4.73 -0.95 1 98.69 84 ILE B C 1
ATOM 1778 O O . ILE B 1 84 ? -9.266 4.676 -0.534 1 98.69 84 ILE B O 1
ATOM 1782 N N . TYR B 1 85 ? -7.785 4.477 -2.238 1 97.94 85 TYR B N 1
ATOM 1783 C CA . TYR B 1 85 ? -8.812 4.082 -3.199 1 97.94 85 TYR B CA 1
ATOM 1784 C C . TYR B 1 85 ? -9.414 2.73 -2.83 1 97.94 85 TYR B C 1
ATOM 1786 O O . TYR B 1 85 ? -10.633 2.553 -2.885 1 97.94 85 TYR B O 1
ATOM 1794 N N . TRP B 1 86 ? -8.594 1.783 -2.422 1 98.25 86 TRP B N 1
ATOM 1795 C CA . TRP B 1 86 ? -9.094 0.468 -2.039 1 98.25 86 TRP B CA 1
ATOM 1796 C C . TRP B 1 86 ? -9.984 0.564 -0.806 1 98.25 86 TRP B C 1
ATOM 1798 O O . TRP B 1 86 ? -10.938 -0.21 -0.656 1 98.25 86 TRP B O 1
ATOM 1808 N N . ALA B 1 87 ? -9.695 1.557 0.063 1 98.62 87 ALA B N 1
ATOM 1809 C CA . ALA B 1 87 ? -10.453 1.748 1.295 1 98.62 87 ALA B CA 1
ATOM 1810 C C . ALA B 1 87 ? -11.734 2.545 1.033 1 98.62 87 ALA B C 1
ATOM 1812 O O . ALA B 1 87 ? -12.586 2.676 1.916 1 98.62 87 ALA B O 1
ATOM 1813 N N . ARG B 1 88 ? -11.852 3.166 -0.122 1 98 88 ARG B N 1
ATOM 1814 C CA . ARG B 1 88 ? -13.016 3.914 -0.585 1 98 88 ARG B CA 1
ATOM 1815 C C . ARG B 1 88 ? -13.195 5.195 0.219 1 98 88 ARG B C 1
ATOM 1817 O O . ARG B 1 88 ? -14.32 5.617 0.481 1 98 88 ARG B O 1
ATOM 1824 N N . ILE B 1 89 ? -12.109 5.777 0.679 1 98.75 89 ILE B N 1
ATOM 1825 C CA . ILE B 1 89 ? -12.164 7.043 1.4 1 98.75 89 ILE B CA 1
ATOM 1826 C C . ILE B 1 89 ? -12.672 8.141 0.47 1 98.75 89 ILE B C 1
ATOM 1828 O O . ILE B 1 89 ? -12.273 8.211 -0.696 1 98.75 89 ILE B O 1
ATOM 1832 N N . ASP B 1 90 ? -13.438 9.078 0.96 1 98.38 90 ASP B N 1
ATOM 1833 C CA . ASP B 1 90 ? -14.203 10.016 0.142 1 98.38 90 ASP B CA 1
ATOM 1834 C C . ASP B 1 90 ? -13.367 11.234 -0.229 1 98.38 90 ASP B C 1
ATOM 1836 O O . ASP B 1 90 ? -13.617 11.883 -1.25 1 98.38 90 ASP B O 1
ATOM 1840 N N . ARG B 1 91 ? -12.484 11.578 0.734 1 98.31 91 ARG B N 1
ATOM 1841 C CA . ARG B 1 91 ? -11.773 12.836 0.549 1 98.31 91 ARG B CA 1
ATOM 1842 C C . ARG B 1 91 ? -10.391 12.789 1.191 1 98.31 91 ARG B C 1
ATOM 1844 O O . ARG B 1 91 ? -10.219 12.203 2.266 1 98.31 91 ARG B O 1
ATOM 1851 N N . ILE B 1 92 ? -9.508 13.516 0.542 1 98.75 92 ILE B N 1
ATOM 1852 C CA . ILE B 1 92 ? -8.133 13.594 1.007 1 98.75 92 ILE B CA 1
ATOM 1853 C C . ILE B 1 92 ? -7.723 15.055 1.175 1 98.75 92 ILE B C 1
ATOM 1855 O O . ILE B 1 92 ? -7.836 15.852 0.238 1 98.75 92 ILE B O 1
ATOM 1859 N N . PHE B 1 93 ? -7.273 15.422 2.309 1 98.81 93 PHE B N 1
ATOM 1860 C CA . PHE B 1 93 ? -6.555 16.672 2.547 1 98.81 93 PHE B CA 1
ATOM 1861 C C . PHE B 1 93 ? -5.086 16.406 2.846 1 98.81 93 PHE B C 1
ATOM 1863 O O . PHE B 1 93 ? -4.758 15.445 3.555 1 98.81 93 PHE B O 1
ATOM 1870 N N . TYR B 1 94 ? -4.234 17.234 2.32 1 98.69 94 TYR B N 1
ATOM 1871 C CA . TYR B 1 94 ? -2.822 16.984 2.604 1 98.69 94 TYR B CA 1
ATOM 1872 C C . TYR B 1 94 ? -2.082 18.297 2.836 1 98.69 94 TYR B C 1
ATOM 1874 O O . TYR B 1 94 ? -2.535 19.359 2.4 1 98.69 94 TYR B O 1
ATOM 1882 N N . GLY B 1 95 ? -0.921 18.25 3.502 1 98.62 95 GLY B N 1
ATOM 1883 C CA . GLY B 1 95 ? -0.076 19.391 3.799 1 98.62 95 GLY B CA 1
ATOM 1884 C C . GLY B 1 95 ? 1.039 19.594 2.791 1 98.62 95 GLY B C 1
ATOM 1885 O O . GLY B 1 95 ? 0.838 20.219 1.749 1 98.62 95 GLY B O 1
ATOM 1886 N N . ASN B 1 96 ? 2.193 18.969 2.99 1 98.5 96 ASN B N 1
ATOM 1887 C CA . ASN B 1 96 ? 3.348 19.047 2.102 1 98.5 96 ASN B CA 1
ATOM 1888 C C . ASN B 1 96 ? 3.072 18.375 0.762 1 98.5 96 ASN B C 1
ATOM 1890 O O . ASN B 1 96 ? 2.24 17.469 0.678 1 98.5 96 ASN B O 1
ATOM 1894 N N . ASN B 1 97 ? 3.764 18.812 -0.308 1 96.44 97 ASN B N 1
ATOM 1895 C CA . ASN B 1 97 ? 3.602 18.172 -1.608 1 96.44 97 ASN B CA 1
ATOM 1896 C C . ASN B 1 97 ? 4.777 17.25 -1.935 1 96.44 97 ASN B C 1
ATOM 1898 O O . ASN B 1 97 ? 5.703 17.125 -1.131 1 96.44 97 ASN B O 1
ATOM 1902 N N . ARG B 1 98 ? 4.672 16.594 -3.035 1 94 98 ARG B N 1
ATOM 1903 C CA . ARG B 1 98 ? 5.648 15.594 -3.449 1 94 98 ARG B CA 1
ATOM 1904 C C . ARG B 1 98 ? 7.039 16.203 -3.58 1 94 98 ARG B C 1
ATOM 1906 O O . ARG B 1 98 ? 8.047 15.547 -3.307 1 94 98 ARG B O 1
ATOM 1913 N N . GLN B 1 99 ? 7.109 17.406 -4.125 1 94.75 99 GLN B N 1
ATOM 1914 C CA . GLN B 1 99 ? 8.398 18.094 -4.262 1 94.75 99 GLN B CA 1
ATOM 1915 C C . GLN B 1 99 ? 9.023 18.344 -2.895 1 94.75 99 GLN B C 1
ATOM 1917 O O . GLN B 1 99 ? 10.234 18.188 -2.723 1 94.75 99 GLN B O 1
ATOM 1922 N N . ASP B 1 100 ? 8.211 18.812 -1.948 1 97.06 100 ASP B N 1
ATOM 1923 C CA . ASP B 1 100 ? 8.703 18.984 -0.584 1 97.06 100 ASP B CA 1
ATOM 1924 C C . ASP B 1 100 ? 9.328 17.688 -0.063 1 97.06 100 ASP B C 1
ATOM 1926 O O . ASP B 1 100 ? 10.398 17.719 0.546 1 97.06 100 ASP B O 1
ATOM 1930 N N . ALA B 1 101 ? 8.617 16.562 -0.273 1 97.12 101 ALA B N 1
ATOM 1931 C CA . ALA B 1 101 ? 9.094 15.258 0.19 1 97.12 101 ALA B CA 1
ATOM 1932 C C . ALA B 1 101 ? 10.406 14.883 -0.482 1 97.12 101 ALA B C 1
ATOM 1934 O O . ALA B 1 101 ? 11.32 14.375 0.17 1 97.12 101 ALA B O 1
ATOM 1935 N N . ALA B 1 102 ? 10.523 15.086 -1.772 1 95.38 102 ALA B N 1
ATOM 1936 C CA . ALA B 1 102 ? 11.742 14.805 -2.523 1 95.38 102 ALA B CA 1
ATOM 1937 C C . ALA B 1 102 ? 12.922 15.594 -1.973 1 95.38 102 ALA B C 1
ATOM 1939 O O . ALA B 1 102 ? 14.039 15.086 -1.904 1 95.38 102 ALA B O 1
ATOM 1940 N N . ASP B 1 103 ? 12.703 16.797 -1.611 1 95.81 103 ASP B N 1
ATOM 1941 C CA . ASP B 1 103 ? 13.742 17.688 -1.124 1 95.81 103 ASP B CA 1
ATOM 1942 C C . ASP B 1 103 ? 14.367 17.156 0.163 1 95.81 103 ASP B C 1
ATOM 1944 O O . ASP B 1 103 ? 15.508 17.5 0.487 1 95.81 103 ASP B O 1
ATOM 1948 N N . ILE B 1 104 ? 13.625 16.359 0.855 1 96.38 104 ILE B N 1
ATOM 1949 C CA . ILE B 1 104 ? 14.18 15.852 2.105 1 96.38 104 ILE B CA 1
ATOM 1950 C C . ILE B 1 104 ? 14.516 14.375 1.954 1 96.38 104 ILE B C 1
ATOM 1952 O O . ILE B 1 104 ? 14.695 13.664 2.949 1 96.38 104 ILE B O 1
ATOM 1956 N N . GLY B 1 105 ? 14.492 13.812 0.815 1 95.12 105 GLY B N 1
ATOM 1957 C CA . GLY B 1 105 ? 15.086 12.508 0.564 1 95.12 105 GLY B CA 1
ATOM 1958 C C . GLY B 1 105 ? 14.055 11.422 0.334 1 95.12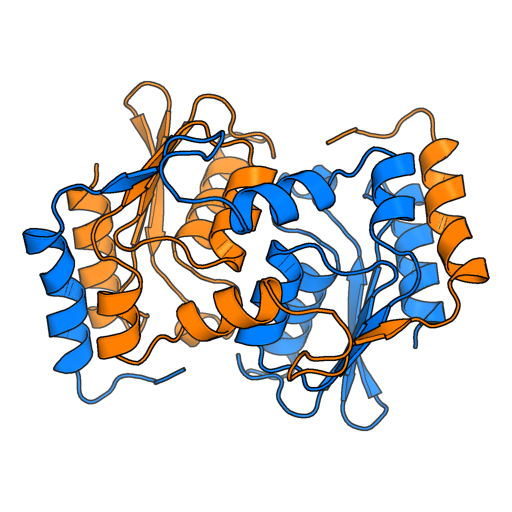 105 GLY B C 1
ATOM 1959 O O . GLY B 1 105 ? 14.391 10.242 0.253 1 95.12 105 GLY B O 1
ATOM 1960 N N . PHE B 1 106 ? 12.75 11.742 0.247 1 94.38 106 PHE B N 1
ATOM 1961 C CA . PHE B 1 106 ? 11.719 10.758 -0.046 1 94.38 106 PHE B CA 1
ATOM 1962 C C . PHE B 1 106 ? 11.273 10.852 -1.5 1 94.38 106 PHE B C 1
ATOM 1964 O O . PHE B 1 106 ? 10.703 11.867 -1.914 1 94.38 106 PHE B O 1
ATOM 1971 N N . ASP B 1 107 ? 11.492 9.805 -2.141 1 87.62 107 ASP B N 1
ATOM 1972 C CA . ASP B 1 107 ? 11.359 9.898 -3.59 1 87.62 107 ASP B CA 1
ATOM 1973 C C . ASP B 1 107 ? 10.039 9.297 -4.059 1 87.62 107 ASP B C 1
ATOM 1975 O O . ASP B 1 107 ? 10.023 8.383 -4.883 1 87.62 107 ASP B O 1
ATOM 1979 N N . ASP B 1 108 ? 9.039 9.852 -3.658 1 90.5 108 ASP B N 1
ATOM 1980 C CA . ASP B 1 108 ? 7.703 9.5 -4.129 1 90.5 108 ASP B CA 1
ATOM 1981 C C . ASP B 1 108 ? 7.59 9.68 -5.641 1 90.5 108 ASP B C 1
ATOM 1983 O O . ASP B 1 108 ? 6.922 8.891 -6.316 1 90.5 108 ASP B O 1
ATOM 1987 N N . ASP B 1 109 ? 8.258 10.68 -6.086 1 88.56 109 ASP B N 1
ATOM 1988 C CA . ASP B 1 109 ? 8.195 11.016 -7.504 1 88.56 109 ASP B CA 1
ATOM 1989 C C . ASP B 1 109 ? 8.742 9.875 -8.367 1 88.56 109 ASP B C 1
ATOM 1991 O O . ASP B 1 109 ? 8.219 9.602 -9.445 1 88.56 109 ASP B O 1
ATOM 1995 N N . PHE B 1 110 ? 9.789 9.281 -7.898 1 91.25 110 PHE B N 1
ATOM 1996 C CA . PHE B 1 110 ? 10.359 8.141 -8.602 1 91.25 110 PHE B CA 1
ATOM 1997 C C . PHE B 1 110 ? 9.297 7.078 -8.852 1 91.25 110 PHE B C 1
ATOM 1999 O O . PHE B 1 110 ? 9.18 6.555 -9.969 1 91.25 110 PHE B O 1
ATOM 2006 N N . ILE B 1 111 ? 8.469 6.793 -7.883 1 93.62 111 ILE B N 1
ATOM 2007 C CA . ILE B 1 111 ? 7.477 5.734 -7.988 1 93.62 111 ILE B CA 1
ATOM 2008 C C . ILE B 1 111 ? 6.352 6.172 -8.922 1 93.62 111 ILE B C 1
ATOM 2010 O O . ILE B 1 111 ? 5.867 5.379 -9.734 1 93.62 111 ILE B O 1
ATOM 2014 N N . TYR B 1 112 ? 5.953 7.414 -8.828 1 90.94 112 TYR B N 1
ATOM 2015 C CA . TYR B 1 112 ? 4.973 7.941 -9.773 1 90.94 112 TYR B CA 1
ATOM 2016 C C . TYR B 1 112 ? 5.441 7.746 -11.211 1 90.94 112 TYR B C 1
ATOM 2018 O O . TYR B 1 112 ? 4.668 7.32 -12.07 1 90.94 112 TYR B O 1
ATOM 2026 N N . GLN B 1 113 ? 6.656 8.055 -11.414 1 91.25 113 GLN B N 1
ATOM 2027 C CA . GLN B 1 113 ? 7.219 7.934 -12.758 1 91.25 113 GLN B CA 1
ATOM 2028 C C . GLN B 1 113 ? 7.254 6.477 -13.211 1 91.25 113 GLN B C 1
ATOM 2030 O O . GLN B 1 113 ? 6.934 6.172 -14.359 1 91.25 113 GLN B O 1
ATOM 2035 N N . GLU B 1 114 ? 7.645 5.668 -12.336 1 93.44 114 GLU B N 1
ATOM 2036 C CA . GLU B 1 114 ? 7.699 4.246 -12.672 1 93.44 114 GLU B CA 1
ATOM 2037 C C . GLU B 1 114 ? 6.316 3.711 -13.039 1 93.44 114 GLU B C 1
ATOM 2039 O O . GLU B 1 114 ? 6.168 2.98 -14.016 1 93.44 114 GLU B O 1
ATOM 2044 N N . LEU B 1 115 ? 5.336 4.117 -12.266 1 91.56 115 LEU B N 1
ATOM 2045 C CA . LEU B 1 115 ? 3.984 3.615 -12.492 1 91.56 115 LEU B CA 1
ATOM 2046 C C . LEU B 1 115 ? 3.422 4.145 -13.805 1 91.56 115 LEU B C 1
ATOM 2048 O O . LEU B 1 115 ? 2.51 3.545 -14.383 1 91.56 115 LEU B O 1
ATOM 2052 N N . ALA B 1 116 ? 3.959 5.227 -14.258 1 89.38 116 ALA B N 1
ATOM 2053 C CA . ALA B 1 116 ? 3.48 5.848 -15.492 1 89.38 116 ALA B CA 1
ATOM 2054 C C . ALA B 1 116 ? 4.188 5.262 -16.719 1 89.38 116 ALA B C 1
ATOM 2056 O O . ALA B 1 116 ? 3.756 5.469 -17.844 1 89.38 116 ALA B O 1
ATOM 2057 N N . ARG B 1 117 ? 5.215 4.473 -16.469 1 90.56 117 ARG B N 1
ATOM 2058 C CA . ARG B 1 117 ? 5.98 3.883 -17.562 1 90.56 117 ARG B CA 1
ATOM 2059 C C . ARG B 1 117 ? 5.367 2.566 -18.016 1 90.56 117 ARG B C 1
ATOM 2061 O O . ARG B 1 117 ? 4.73 1.864 -17.234 1 90.56 117 ARG B O 1
ATOM 2068 N N . PRO B 1 118 ? 5.645 2.242 -19.406 1 88.12 118 PRO B N 1
ATOM 2069 C CA . PRO B 1 118 ? 5.328 0.872 -19.812 1 88.12 118 PRO B CA 1
ATOM 2070 C C . PRO B 1 118 ? 6.074 -0.178 -19 1 88.12 118 PRO B C 1
ATOM 2072 O O . PRO B 1 118 ? 7.195 0.067 -18.547 1 88.12 118 PRO B O 1
ATOM 2075 N N . MET B 1 119 ? 5.445 -1.36 -18.859 1 84.25 119 MET B N 1
ATOM 2076 C CA . MET B 1 119 ? 5.957 -2.41 -17.984 1 84.25 119 MET B CA 1
ATOM 2077 C C . MET B 1 119 ? 7.387 -2.781 -18.359 1 84.25 119 MET B C 1
ATOM 2079 O O . MET B 1 119 ? 8.227 -3.006 -17.484 1 84.25 119 MET B O 1
ATOM 2083 N N . ASP B 1 120 ? 7.637 -2.844 -19.609 1 86.62 120 ASP B N 1
ATOM 2084 C CA . ASP B 1 120 ? 8.93 -3.32 -20.078 1 86.62 120 ASP B CA 1
ATOM 2085 C C . ASP B 1 120 ? 9.992 -2.23 -19.969 1 86.62 120 ASP B C 1
ATOM 2087 O O . ASP B 1 120 ? 11.18 -2.486 -20.188 1 86.62 120 ASP B O 1
ATOM 2091 N N . ASN B 1 121 ? 9.68 -1.004 -19.516 1 90.25 121 ASN B N 1
ATOM 2092 C CA . ASN B 1 121 ? 10.625 0.103 -19.375 1 90.25 121 ASN B CA 1
ATOM 2093 C C . ASN B 1 121 ? 10.805 0.512 -17.922 1 90.25 121 ASN B C 1
ATOM 2095 O O . ASN B 1 121 ? 11.383 1.563 -17.641 1 90.25 121 ASN B O 1
ATOM 2099 N N . ARG B 1 122 ? 10.32 -0.308 -17.125 1 93.06 122 ARG B N 1
ATOM 2100 C CA . ARG B 1 122 ? 10.453 -0.007 -15.703 1 93.06 122 ARG B CA 1
ATOM 2101 C C . ARG B 1 122 ? 11.797 -0.496 -15.156 1 93.06 122 ARG B C 1
ATOM 2103 O O . ARG B 1 122 ? 12.422 -1.377 -15.75 1 93.06 122 ARG B O 1
ATOM 2110 N N . SER B 1 123 ? 12.266 0.2 -14.07 1 93.75 123 SER B N 1
ATOM 2111 C CA . SER B 1 123 ? 13.57 -0.085 -13.5 1 93.75 123 SER B CA 1
ATOM 2112 C C . SER B 1 123 ? 13.633 -1.497 -12.922 1 93.75 123 SER B C 1
ATOM 2114 O O . SER B 1 123 ? 14.656 -2.172 -13.023 1 93.75 123 SER B O 1
ATOM 2116 N N . THR B 1 124 ? 12.562 -1.904 -12.234 1 95.69 124 THR B N 1
ATOM 2117 C CA . THR B 1 124 ? 12.43 -3.27 -11.734 1 95.69 124 THR B CA 1
ATOM 2118 C C . THR B 1 124 ? 11.82 -4.176 -12.805 1 95.69 124 THR B C 1
ATOM 2120 O O . THR B 1 124 ? 10.727 -3.912 -13.305 1 95.69 124 THR B O 1
ATOM 2123 N N . PRO B 1 125 ? 12.539 -5.262 -13.164 1 97.12 125 PRO B N 1
ATOM 2124 C CA . PRO B 1 125 ? 11.953 -6.172 -14.148 1 97.12 125 PRO B CA 1
ATOM 2125 C C . PRO B 1 125 ? 10.625 -6.758 -13.688 1 97.12 125 PRO B C 1
ATOM 2127 O O . PRO B 1 125 ? 10.508 -7.219 -12.547 1 97.12 125 PRO B O 1
ATOM 2130 N N . ILE B 1 126 ? 9.672 -6.734 -14.492 1 97.12 126 ILE B N 1
ATOM 2131 C CA . ILE B 1 126 ? 8.344 -7.297 -14.297 1 97.12 126 ILE B CA 1
ATOM 2132 C C . ILE B 1 126 ? 8.023 -8.273 -15.43 1 97.12 126 ILE B C 1
ATOM 2134 O O . ILE B 1 126 ? 7.852 -7.863 -16.578 1 97.12 126 ILE B O 1
ATOM 2138 N N . ILE B 1 127 ? 7.902 -9.578 -15.141 1 97.56 127 ILE B N 1
ATOM 2139 C CA . ILE B 1 127 ? 7.91 -10.617 -16.172 1 97.56 127 ILE B CA 1
ATOM 2140 C C . ILE B 1 127 ? 6.707 -11.539 -15.977 1 97.56 127 ILE B C 1
ATOM 2142 O O . ILE B 1 127 ? 6.562 -12.172 -14.93 1 97.56 127 ILE B O 1
ATOM 2146 N N . PRO B 1 128 ? 5.82 -11.672 -17 1 97.69 128 PRO B N 1
ATOM 2147 C CA . PRO B 1 128 ? 4.707 -12.617 -16.906 1 97.69 128 PRO B CA 1
ATOM 2148 C C . PRO B 1 128 ? 5.148 -14.062 -17.125 1 97.69 128 PRO B C 1
ATOM 2150 O O . PRO B 1 128 ? 5.996 -14.344 -17.969 1 97.69 128 PRO B O 1
ATOM 2153 N N . ILE B 1 129 ? 4.605 -14.93 -16.25 1 98.56 129 ILE B N 1
ATOM 2154 C CA . ILE B 1 129 ? 4.875 -16.359 -16.422 1 98.56 129 ILE B CA 1
ATOM 2155 C C . ILE B 1 129 ? 3.666 -17.156 -15.953 1 98.56 129 ILE B C 1
ATOM 2157 O O . ILE B 1 129 ? 2.943 -16.75 -15.047 1 98.56 129 ILE B O 1
ATOM 2161 N N . LEU B 1 130 ? 3.352 -18.25 -16.609 1 98.62 130 LEU B N 1
ATOM 2162 C CA . LEU B 1 130 ? 2.381 -19.266 -16.219 1 98.62 130 LEU B CA 1
ATOM 2163 C C . LEU B 1 130 ? 0.984 -18.672 -16.094 1 98.62 130 LEU B C 1
ATOM 2165 O O . LEU B 1 130 ? 0.25 -18.969 -15.148 1 98.62 130 LEU B O 1
ATOM 2169 N N . GLN B 1 131 ? 0.637 -17.75 -17 1 98.06 131 GLN B N 1
ATOM 2170 C CA . GLN B 1 131 ? -0.682 -17.125 -16.984 1 98.06 131 GLN B CA 1
ATOM 2171 C C . GLN B 1 131 ? -1.787 -18.172 -17.062 1 98.06 131 GLN B C 1
ATOM 2173 O O . GLN B 1 131 ? -2.785 -18.094 -16.344 1 98.06 131 GLN B O 1
ATOM 2178 N N . ASP B 1 132 ? -1.643 -19.172 -17.922 1 98.25 132 ASP B N 1
ATOM 2179 C CA . ASP B 1 132 ? -2.658 -20.203 -18.109 1 98.25 132 ASP B CA 1
ATOM 2180 C C . ASP B 1 132 ? -2.961 -20.938 -16.812 1 98.25 132 ASP B C 1
ATOM 2182 O O . ASP B 1 132 ? -4.117 -21.25 -16.516 1 98.25 132 ASP B O 1
ATOM 2186 N N . GLU B 1 133 ? -1.948 -21.219 -16.062 1 98.75 133 GLU B N 1
ATOM 2187 C CA . GLU B 1 133 ? -2.135 -21.906 -14.789 1 98.75 133 GLU B CA 1
ATOM 2188 C C . GLU B 1 133 ? -2.73 -20.969 -13.734 1 98.75 133 GLU B C 1
ATOM 2190 O O . GLU B 1 133 ? -3.557 -21.391 -12.922 1 98.75 133 GLU B O 1
ATOM 2195 N N . ALA B 1 134 ? -2.305 -19.734 -13.805 1 98.75 134 ALA B N 1
ATOM 2196 C CA . ALA B 1 134 ? -2.729 -18.781 -12.789 1 98.75 134 ALA B CA 1
ATOM 2197 C C . ALA B 1 134 ? -4.223 -18.484 -12.906 1 98.75 134 ALA B C 1
ATOM 2199 O O . ALA B 1 134 ? -4.863 -18.125 -11.914 1 98.75 134 ALA B O 1
ATOM 2200 N N . LEU B 1 135 ? -4.816 -18.656 -14.062 1 98.62 135 LEU B N 1
ATOM 2201 C CA . LEU B 1 135 ? -6.227 -18.375 -14.297 1 98.62 135 LEU B CA 1
ATOM 2202 C C . LEU B 1 135 ? -7.105 -19.281 -13.438 1 98.62 135 LEU B C 1
ATOM 2204 O O . LEU B 1 135 ? -8.281 -18.984 -13.219 1 98.62 135 LEU B O 1
ATOM 2208 N N . HIS B 1 136 ? -6.59 -20.312 -12.945 1 98.69 136 HIS B N 1
ATOM 2209 C CA . HIS B 1 136 ? -7.352 -21.266 -12.148 1 98.69 136 HIS B CA 1
ATOM 2210 C C . HIS B 1 136 ? -7.969 -20.594 -10.922 1 98.69 136 HIS B C 1
ATOM 2212 O O . HIS B 1 136 ? -9.148 -20.797 -10.625 1 98.69 136 HIS B O 1
ATOM 2218 N N . SER B 1 137 ? -7.211 -19.781 -10.211 1 98.69 137 SER B N 1
ATOM 2219 C CA . SER B 1 137 ? -7.707 -19.109 -9.023 1 98.69 137 SER B CA 1
ATOM 2220 C C . SER B 1 137 ? -8.867 -18.172 -9.359 1 98.69 137 SER B C 1
ATOM 2222 O O . SER B 1 137 ? -9.797 -18.016 -8.562 1 98.69 137 SER B O 1
ATOM 2224 N N . PHE B 1 138 ? -8.781 -17.547 -10.516 1 98.56 138 PHE B N 1
ATOM 2225 C CA . PHE B 1 138 ? -9.828 -16.641 -10.945 1 98.56 138 PHE B CA 1
ATOM 2226 C C . PHE B 1 138 ? -11.094 -17.406 -11.312 1 98.56 138 PHE B C 1
ATOM 2228 O O . PHE B 1 138 ? -12.211 -16.922 -11.078 1 98.56 138 PHE B O 1
ATOM 2235 N N . ARG B 1 139 ? -10.945 -18.562 -11.867 1 98.5 139 ARG B N 1
ATOM 2236 C CA . ARG B 1 139 ? -12.102 -19.422 -12.117 1 98.5 139 ARG B CA 1
ATOM 2237 C C . ARG B 1 139 ? -12.758 -19.844 -10.805 1 98.5 139 ARG B C 1
ATOM 2239 O O . ARG B 1 139 ? -13.984 -19.812 -10.68 1 98.5 139 ARG B O 1
ATOM 2246 N N . LEU B 1 140 ? -11.938 -20.266 -9.828 1 98.56 140 LEU B N 1
ATOM 2247 C CA . LEU B 1 140 ? -12.469 -20.625 -8.516 1 98.56 140 LEU B CA 1
ATOM 2248 C C . LEU B 1 140 ? -13.258 -19.469 -7.91 1 98.56 140 LEU B C 1
ATOM 2250 O O . LEU B 1 140 ? -14.344 -19.672 -7.363 1 98.56 140 LEU B O 1
ATOM 2254 N N . TRP B 1 141 ? -12.758 -18.297 -8.023 1 98.44 141 TRP B N 1
ATOM 2255 C CA . TRP B 1 141 ? -13.391 -17.109 -7.473 1 98.44 141 TRP B CA 1
ATOM 2256 C C . TRP B 1 141 ? -14.727 -16.844 -8.164 1 98.44 141 TRP B C 1
ATOM 2258 O O . TRP B 1 141 ? -15.727 -16.562 -7.5 1 98.44 141 TRP B O 1
ATOM 2268 N N . THR B 1 142 ? -14.688 -16.938 -9.461 1 97.88 142 THR B N 1
ATOM 2269 C CA . THR B 1 142 ? -15.883 -16.656 -10.25 1 97.88 142 THR B CA 1
ATOM 2270 C C . THR B 1 142 ? -17 -17.656 -9.914 1 97.88 142 THR B C 1
ATOM 2272 O O . THR B 1 142 ? -18.172 -17.281 -9.859 1 97.88 142 THR B O 1
ATOM 2275 N N . GLU B 1 143 ? -16.625 -18.812 -9.602 1 97.62 143 GLU B N 1
ATOM 2276 C CA . GLU B 1 143 ? -17.578 -19.891 -9.359 1 97.62 143 GLU B CA 1
ATOM 2277 C C . GLU B 1 143 ? -18.062 -19.875 -7.91 1 97.62 143 GLU B C 1
ATOM 2279 O O . GLU B 1 143 ? -19.109 -20.469 -7.598 1 97.62 143 GLU B O 1
ATOM 2284 N N . LYS B 1 144 ? -17.281 -19.297 -7.07 1 96.94 144 LYS B N 1
ATOM 2285 C CA . LYS B 1 144 ? -17.641 -19.281 -5.652 1 96.94 144 LYS B CA 1
ATOM 2286 C C . LYS B 1 144 ? -18.891 -18.438 -5.41 1 96.94 144 LYS B C 1
ATOM 2288 O O . LYS B 1 144 ? -18.953 -17.281 -5.852 1 96.94 144 LYS B O 1
ATOM 2293 N N . THR B 1 145 ? -19.844 -18.953 -4.699 1 95.56 145 THR B N 1
ATOM 2294 C CA . THR B 1 145 ? -21.125 -18.266 -4.574 1 95.56 145 THR B CA 1
ATOM 2295 C C . THR B 1 145 ? -21.219 -17.547 -3.232 1 95.56 145 THR B C 1
ATOM 2297 O O . THR B 1 145 ? -22.078 -16.688 -3.053 1 95.56 145 THR B O 1
ATOM 2300 N N . ASP B 1 146 ? -20.406 -17.906 -2.297 1 96.62 146 ASP B N 1
ATOM 2301 C CA . ASP B 1 146 ? -20.5 -17.297 -0.972 1 96.62 146 ASP B CA 1
ATOM 2302 C C . ASP B 1 146 ? -19.344 -16.359 -0.706 1 96.62 146 ASP B C 1
ATOM 2304 O O . ASP B 1 146 ? -18.969 -16.125 0.449 1 96.62 146 ASP B O 1
ATOM 2308 N N . LYS B 1 147 ? -18.75 -15.852 -1.717 1 94.75 147 LYS B N 1
ATOM 2309 C CA . LYS B 1 147 ? -17.625 -14.938 -1.569 1 94.75 147 LYS B CA 1
ATOM 2310 C C . LYS B 1 147 ? -18.094 -13.555 -1.104 1 94.75 147 LYS B C 1
ATOM 2312 O O . LYS B 1 147 ? -19.234 -13.172 -1.344 1 94.75 147 LYS B O 1
ATOM 2317 N N . THR B 1 148 ? -17.281 -12.812 -0.461 1 95 148 THR B N 1
ATOM 2318 C CA . THR B 1 148 ? -17.453 -11.398 -0.16 1 95 148 THR B CA 1
ATOM 2319 C C . THR B 1 148 ? -16.781 -10.531 -1.212 1 95 148 THR B C 1
ATOM 2321 O O . THR B 1 148 ? -15.547 -10.562 -1.351 1 95 148 THR B O 1
ATOM 2324 N N . LYS B 1 149 ? -17.594 -9.742 -1.949 1 93.38 149 LYS B N 1
ATOM 2325 C CA . LYS B 1 149 ? -17.031 -8.852 -2.967 1 93.38 149 LYS B CA 1
ATOM 2326 C C . LYS B 1 149 ? -16.469 -7.578 -2.34 1 93.38 149 LYS B C 1
ATOM 2328 O O . LYS B 1 149 ? -17.047 -7.055 -1.379 1 93.38 149 LYS B O 1
ATOM 2333 N N . TYR B 1 150 ? -15.43 -7.117 -2.949 1 92.75 150 TYR B N 1
ATOM 2334 C CA . TYR B 1 150 ? -14.844 -5.859 -2.498 1 92.75 150 TYR B CA 1
ATOM 2335 C C . TYR B 1 150 ? -14.102 -5.164 -3.633 1 92.75 150 TYR B C 1
ATOM 2337 O O . TYR B 1 150 ? -13.703 -5.805 -4.609 1 92.75 150 TYR B O 1
#